Protein AF-0000000082825243 (afdb_homodimer)

Sequence (242 aa):
MERKHIKLDVPKANIHPLRITQGWKVNYNHFVEIDPRTLEPNDDSWFLFTDSLLQLYHEQSSITLDLGWVPDISPEGNYLVLIVKNNDWKDPIKEFSSDDYKKVILYIEYHLKQVTTTWWKMERKHIKLDVPKANIHPLRITQGWKVNYNHFVEIDPRTLEPNDDSWFLFTDSLLQLYHEQSSITLDLGWVPDISPEGNYLVLIVKNNDWKDPIKEFSSDDYKKVILYIEYHLKQVTTTWWK

pLDDT: mean 91.92, std 16.29, range [29.53, 98.94]

Secondary structure (DSSP, 8-state):
-------------PBPPB---TTEEEEEE--BS--GGG--TT-GGGGG--S-SEEEEETTTTEEEEEEEESTT-TT-EEEEEEEETT-TTS-SEEEEES-HHHHHHHHHHHHHHHHHHTT-/-------------PBPPB---TTEEEEEE--BS--GGG--TT-GGGGG--S-SEEEEETTTTEEEEEEEESTT-TT-EEEEEEEETT-TTS-SEEEEES-HHHHHHHHHHHHHHHHHHTT-

Organism: NCBI:txid227866

Nearest PDB structures (foldseek):
  7ui9-assembly1_q  TM=6.782E-01  e=1.181E+00  Saccharomyces cerevisiae S288C
  4v1o-assembly1_W  TM=6.805E-01  e=3.331E+00  Saccharomyces cerevisiae
  8j07-assembly1_7  TM=3.341E-01  e=2.455E+00  Homo sapiens
  7ui9-assembly1_q  TM=6.352E-01  e=1.238E+00  Saccharomyces cerevisiae S288C
  4v1o-assembly1_W  TM=5.948E-01  e=2.740E+00  Saccharomyces cerevisiae

Solvent-accessible surface area (backbone atoms only — not comparable to full-atom values): 13447 Å² total; per-residue (Å²): 130,84,79,69,78,70,77,74,76,59,76,93,63,57,55,49,60,41,49,71,39,44,51,33,27,27,67,37,59,51,45,49,67,64,66,67,80,76,55,56,80,84,44,58,58,36,74,62,38,30,60,72,16,34,34,36,36,28,68,92,77,36,36,36,42,36,33,21,20,49,55,62,44,39,78,85,30,26,38,38,39,40,31,22,50,75,79,32,76,91,63,50,78,41,77,48,71,45,65,48,67,68,58,51,50,53,52,51,36,49,51,44,47,46,59,58,65,51,65,77,112,131,82,79,69,77,73,77,73,74,58,77,94,62,57,55,49,61,41,48,72,38,42,51,32,27,28,68,37,58,50,45,48,68,65,68,67,80,74,55,58,80,82,44,58,57,36,74,61,37,32,60,73,16,33,33,36,35,27,69,93,77,36,34,37,42,36,32,21,20,49,55,60,45,40,79,84,31,28,37,38,38,39,31,21,52,74,79,32,76,91,62,51,78,43,76,50,72,45,63,47,67,67,60,50,51,52,53,50,36,50,50,44,46,47,60,58,64,53,68,74,118

Foldseek 3Di:
DPPPPPPQPADPFDADDADADPQKDWPDALRGPDQLVVDDQPHSNLQSQAQAHTWMARPVQQKIWGWGWPPGSGSPTWIKIFIDHPPPPVDTPDIDIDSGVVVVRVVVRVVSVVVVPPVVD/DPPPPPPQPADPFDADDADADPQKDWPDALRGPDQLVVDDQPHSNLQSQAQAHTWMARPVQQKIWGWGWPPGSGSVTWIKIFIDHPPPPVDTPDIDIDSGVVVVRVVVRVVSVVVVPPPPD

Radius of gyration: 20.36 Å; Cα contacts (8 Å, |Δi|>4): 473; chains: 2; bounding box: 40×51×79 Å

Structure (mmCIF, N/CA/C/O backbone):
data_AF-0000000082825243-model_v1
#
loop_
_entity.id
_entity.type
_entity.pdbx_description
1 polymer 'Uncharacterized protein'
#
loop_
_atom_site.group_PDB
_atom_site.id
_atom_site.type_symbol
_atom_site.label_atom_id
_atom_site.label_alt_id
_atom_site.label_comp_id
_atom_site.label_asym_id
_atom_site.label_entity_id
_atom_site.label_seq_id
_atom_site.pdbx_PDB_ins_code
_atom_site.Cartn_x
_atom_site.Cartn_y
_atom_site.Cartn_z
_atom_site.occupancy
_atom_site.B_iso_or_equiv
_atom_site.auth_seq_id
_atom_site.auth_comp_id
_atom_site.auth_asym_id
_atom_site.auth_atom_id
_atom_site.pdbx_PDB_model_num
ATOM 1 N N . MET A 1 1 ? 18.406 15.094 39.625 1 36.91 1 MET A N 1
ATOM 2 C CA . MET A 1 1 ? 17.016 14.797 39.281 1 36.91 1 MET A CA 1
ATOM 3 C C . MET A 1 1 ? 16.922 13.68 38.25 1 36.91 1 MET A C 1
ATOM 5 O O . MET A 1 1 ? 17.547 13.758 37.188 1 36.91 1 MET A O 1
ATOM 9 N N . GLU A 1 2 ? 16.703 12.445 38.781 1 36.75 2 GLU A N 1
ATOM 10 C CA . GLU A 1 2 ? 16.719 11.25 37.938 1 36.75 2 GLU A CA 1
ATOM 11 C C . GLU A 1 2 ? 15.672 11.328 36.812 1 36.75 2 GLU A C 1
ATOM 13 O O . GLU A 1 2 ? 14.508 11.625 37.094 1 36.75 2 GLU A O 1
ATOM 18 N N . ARG A 1 3 ? 16.047 11.734 35.594 1 29.95 3 ARG A N 1
ATOM 19 C CA . ARG A 1 3 ? 15.141 11.672 34.469 1 29.95 3 ARG A CA 1
ATOM 20 C C . ARG A 1 3 ? 14.43 10.32 34.375 1 29.95 3 ARG A C 1
ATOM 22 O O . ARG A 1 3 ? 15.078 9.289 34.219 1 29.95 3 ARG A O 1
ATOM 29 N N . LYS A 1 4 ? 13.398 10.172 35.125 1 43.84 4 LYS A N 1
ATOM 30 C CA . LYS A 1 4 ? 12.57 8.969 35.062 1 43.84 4 LYS A CA 1
ATOM 31 C C . LYS A 1 4 ? 12.195 8.617 33.625 1 43.84 4 LYS A C 1
ATOM 33 O O . LYS A 1 4 ? 11.648 9.453 32.906 1 43.84 4 LYS A O 1
ATOM 38 N N . HIS A 1 5 ? 12.922 7.754 33.031 1 45.22 5 HIS A N 1
ATOM 39 C CA . HIS A 1 5 ? 12.57 7.156 31.75 1 45.22 5 HIS A CA 1
ATOM 40 C C . HIS A 1 5 ? 11.086 6.801 31.703 1 45.22 5 HIS A C 1
ATOM 42 O O . HIS A 1 5 ? 10.648 5.859 32.375 1 45.22 5 HIS A O 1
ATOM 48 N N . ILE A 1 6 ? 10.258 7.816 31.734 1 50.84 6 ILE A N 1
ATOM 49 C CA . ILE A 1 6 ? 8.844 7.5 31.578 1 50.84 6 ILE A CA 1
ATOM 50 C C . ILE A 1 6 ? 8.648 6.57 30.375 1 50.84 6 ILE A C 1
ATOM 52 O O . ILE A 1 6 ? 9.039 6.898 29.266 1 50.84 6 ILE A O 1
ATOM 56 N N . LYS A 1 7 ? 8.516 5.32 30.734 1 53.41 7 LYS A N 1
ATOM 57 C CA . LYS A 1 7 ? 8.227 4.309 29.734 1 53.41 7 LYS A CA 1
ATOM 58 C C . LYS A 1 7 ? 6.984 4.676 28.922 1 53.41 7 LYS A C 1
ATOM 60 O O . LYS A 1 7 ? 5.895 4.816 29.484 1 53.41 7 LYS A O 1
ATOM 65 N N . LEU A 1 8 ? 7.113 5.336 27.781 1 61.72 8 LEU A N 1
ATOM 66 C CA . LEU A 1 8 ? 6.008 5.582 26.859 1 61.72 8 LEU A CA 1
ATOM 67 C C . LEU A 1 8 ? 5.305 4.281 26.5 1 61.72 8 LEU A C 1
ATOM 69 O O . LEU A 1 8 ? 5.957 3.271 26.219 1 61.72 8 LEU A O 1
ATOM 73 N N . ASP A 1 9 ? 4.059 4.152 26.891 1 68.88 9 ASP A N 1
ATOM 74 C CA . ASP A 1 9 ? 3.273 2.992 26.484 1 68.88 9 ASP A CA 1
ATOM 75 C C . ASP A 1 9 ? 2.705 3.176 25.078 1 68.88 9 ASP A C 1
ATOM 77 O O . ASP A 1 9 ? 1.527 3.502 24.922 1 68.88 9 ASP A O 1
ATOM 81 N N . VAL A 1 10 ? 3.576 3.141 24.109 1 68.75 10 VAL A N 1
ATOM 82 C CA . VAL A 1 10 ? 3.16 3.287 22.719 1 68.75 10 VAL A CA 1
ATOM 83 C C . VAL A 1 10 ? 2.801 1.921 22.141 1 68.75 10 VAL A C 1
ATOM 85 O O . VAL A 1 10 ? 3.604 0.986 22.188 1 68.75 10 VAL A O 1
ATOM 88 N N . PRO A 1 11 ? 1.649 1.762 21.672 1 67.56 11 PRO A N 1
ATOM 89 C CA . PRO A 1 11 ? 1.232 0.485 21.078 1 67.56 11 PRO A CA 1
ATOM 90 C C . PRO A 1 11 ? 1.995 0.141 19.812 1 67.56 11 PRO A C 1
ATOM 92 O O . PRO A 1 11 ? 2.385 1.038 19.062 1 67.56 11 PRO A O 1
ATOM 95 N N . LYS A 1 12 ? 2.352 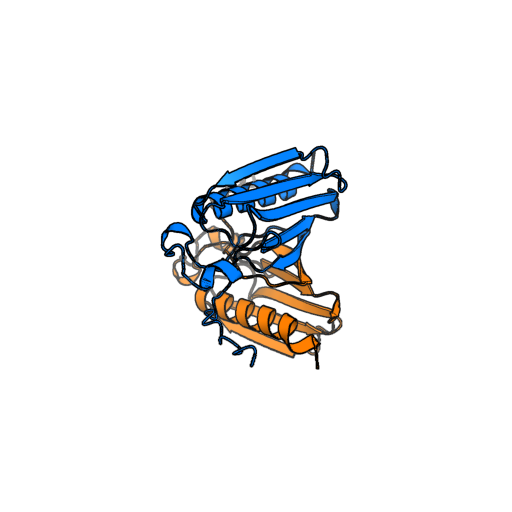-1.131 19.766 1 77.44 12 LYS A N 1
ATOM 96 C CA . LYS A 1 12 ? 2.797 -1.627 18.469 1 77.44 12 LYS A CA 1
ATOM 97 C C . LYS A 1 12 ? 1.619 -1.8 17.516 1 77.44 12 LYS A C 1
ATOM 99 O O . LYS A 1 12 ? 0.695 -2.566 17.797 1 77.44 12 LYS A O 1
ATOM 104 N N . ALA A 1 13 ? 1.41 -0.774 16.719 1 85.75 13 ALA A N 1
ATOM 105 C CA . ALA A 1 13 ? 0.301 -0.829 15.773 1 85.75 13 ALA A CA 1
ATOM 106 C C . ALA A 1 13 ? 0.809 -1.022 14.344 1 85.75 13 ALA A C 1
ATOM 108 O O . ALA A 1 13 ? 1.902 -0.568 14 1 85.75 13 ALA A O 1
ATOM 109 N N . ASN A 1 14 ? -0.048 -1.749 13.625 1 95.69 14 ASN A N 1
ATOM 110 C CA . ASN A 1 14 ? 0.223 -1.844 12.195 1 95.69 14 ASN A CA 1
ATOM 111 C C . ASN A 1 14 ? -0.014 -0.511 11.492 1 95.69 14 ASN A C 1
ATOM 113 O O . ASN A 1 14 ? -0.686 0.37 12.031 1 95.69 14 ASN A O 1
ATOM 117 N N . ILE A 1 15 ? 0.616 -0.368 10.391 1 98.56 15 ILE A N 1
ATOM 118 C CA . ILE A 1 15 ? 0.303 0.791 9.562 1 98.56 15 ILE A CA 1
ATOM 119 C C . ILE A 1 15 ? -1.003 0.55 8.812 1 98.56 15 ILE A C 1
ATOM 121 O O . ILE A 1 15 ? -1.438 -0.594 8.664 1 98.56 15 ILE A O 1
ATOM 125 N N . HIS A 1 16 ? -1.637 1.662 8.398 1 98.75 16 HIS A N 1
ATOM 126 C CA . HIS A 1 16 ? -2.834 1.552 7.574 1 98.75 16 HIS A CA 1
ATOM 127 C C . HIS A 1 16 ? -2.521 0.897 6.23 1 98.75 16 HIS A C 1
ATOM 129 O O . HIS A 1 16 ? -1.497 1.197 5.613 1 98.75 16 HIS A O 1
ATOM 135 N N . PRO A 1 17 ? -3.375 -0.031 5.77 1 98.75 17 PRO A N 1
ATOM 136 C CA . PRO A 1 17 ? -3.23 -0.517 4.395 1 98.75 17 PRO A CA 1
ATOM 137 C C . PRO A 1 17 ? -3.652 0.52 3.354 1 98.75 17 PRO A C 1
ATOM 139 O O . PRO A 1 17 ? -4.613 1.261 3.572 1 98.75 17 PRO A O 1
ATOM 142 N N . LEU A 1 18 ? -2.938 0.557 2.264 1 98.94 18 LEU A N 1
ATOM 143 C CA . LEU A 1 18 ? -3.227 1.504 1.192 1 98.94 18 LEU A CA 1
ATOM 144 C C . LEU A 1 18 ? -3.227 0.807 -0.165 1 98.94 18 LEU A C 1
ATOM 146 O O . LEU A 1 18 ? -2.479 -0.151 -0.375 1 98.94 18 LEU A O 1
ATOM 150 N N . ARG A 1 19 ? -4.043 1.284 -1.031 1 98.81 19 ARG A N 1
ATOM 151 C CA . ARG A 1 19 ? -3.998 0.901 -2.438 1 98.81 19 ARG A CA 1
ATOM 152 C C . ARG A 1 19 ? -2.99 1.749 -3.205 1 98.81 19 ARG A C 1
ATOM 154 O O . ARG A 1 19 ? -3.35 2.773 -3.791 1 98.81 19 ARG A O 1
ATOM 161 N N . ILE A 1 20 ? -1.767 1.259 -3.148 1 98.88 20 ILE A N 1
ATOM 162 C CA . ILE A 1 20 ? -0.708 2.002 -3.824 1 98.88 20 ILE A CA 1
ATOM 163 C C . ILE A 1 20 ? -0.53 1.47 -5.246 1 98.88 20 ILE A C 1
ATOM 165 O O . ILE A 1 20 ? -0.226 0.291 -5.438 1 98.88 20 ILE A O 1
ATOM 169 N N . THR A 1 21 ? -0.642 2.312 -6.215 1 98.56 21 THR A N 1
ATOM 170 C CA . THR A 1 21 ? -0.635 1.929 -7.625 1 98.56 21 THR A CA 1
ATOM 171 C C . THR A 1 21 ? 0.789 1.912 -8.172 1 98.56 21 THR A C 1
ATOM 173 O O . THR A 1 21 ? 1.737 2.256 -7.465 1 98.56 21 THR A O 1
ATOM 176 N N . GLN A 1 22 ? 0.824 1.508 -9.383 1 98.31 22 GLN A N 1
ATOM 177 C CA . GLN A 1 22 ? 2.084 1.305 -10.094 1 98.31 22 GLN A CA 1
ATOM 178 C C . GLN A 1 22 ? 2.922 2.58 -10.102 1 98.31 22 GLN A C 1
ATOM 180 O O . GLN A 1 22 ? 2.391 3.678 -10.281 1 98.31 22 GLN A O 1
ATOM 185 N N . GLY A 1 23 ? 4.234 2.4 -9.844 1 98.38 23 GLY A N 1
ATOM 186 C CA . GLY A 1 23 ? 5.18 3.484 -10.055 1 98.38 23 GLY A CA 1
ATOM 187 C C . GLY A 1 23 ? 5.523 4.23 -8.781 1 98.38 23 GLY A C 1
ATOM 188 O O . GLY A 1 23 ? 6.5 4.984 -8.734 1 98.38 23 GLY A O 1
ATOM 189 N N . TRP A 1 24 ? 4.824 4.047 -7.742 1 98.81 24 TRP A N 1
ATOM 190 C CA . TRP A 1 24 ? 5.051 4.754 -6.484 1 98.81 24 TRP A CA 1
ATOM 191 C C . TRP A 1 24 ? 6.082 4.027 -5.629 1 98.81 24 TRP A C 1
ATOM 193 O O . TRP A 1 24 ? 6.059 2.797 -5.535 1 98.81 24 TRP A O 1
ATOM 203 N N . LYS A 1 25 ? 6.91 4.758 -5.023 1 98.88 25 LYS A N 1
ATOM 204 C CA . LYS A 1 25 ? 7.844 4.281 -4.004 1 98.88 25 LYS A CA 1
ATOM 205 C C . LYS A 1 25 ? 7.457 4.797 -2.623 1 98.88 25 LYS A C 1
ATOM 207 O O . LYS A 1 25 ? 7.105 5.969 -2.467 1 98.88 25 LYS A O 1
ATOM 212 N N . VAL A 1 26 ? 7.543 3.881 -1.657 1 98.94 26 VAL A N 1
ATOM 213 C CA . VAL A 1 26 ? 7.332 4.266 -0.266 1 98.94 26 VAL A CA 1
ATOM 214 C C . VAL A 1 26 ? 8.648 4.727 0.349 1 98.94 26 VAL A C 1
ATOM 216 O O . VAL A 1 26 ? 9.508 3.906 0.691 1 98.94 26 VAL A O 1
ATOM 219 N N . ASN A 1 27 ? 8.789 6.012 0.533 1 98.75 27 ASN A N 1
ATOM 220 C CA . ASN A 1 27 ? 10.008 6.512 1.154 1 98.75 27 ASN A CA 1
ATOM 221 C C . ASN A 1 27 ? 10.023 6.238 2.656 1 98.75 27 ASN A C 1
ATOM 223 O O . ASN A 1 27 ? 11.031 5.762 3.191 1 98.75 27 ASN A O 1
ATOM 227 N N . TYR A 1 28 ? 9 6.531 3.291 1 98.5 28 TYR A N 1
ATOM 228 C CA . TYR A 1 28 ? 8.75 6.094 4.66 1 98.5 28 TYR A CA 1
ATOM 229 C C . TYR A 1 28 ? 7.258 5.969 4.934 1 98.5 28 TYR A C 1
ATOM 231 O O . TYR A 1 28 ? 6.438 6.539 4.207 1 98.5 28 TYR A O 1
ATOM 239 N N . ASN A 1 29 ? 6.934 5.172 5.922 1 98.69 29 ASN A N 1
ATOM 240 C CA . ASN A 1 29 ? 5.543 4.918 6.281 1 98.69 29 ASN A CA 1
ATOM 241 C C . ASN A 1 29 ? 5.387 4.676 7.781 1 98.69 29 ASN A C 1
ATOM 243 O O . ASN A 1 29 ? 5.742 3.605 8.281 1 98.69 29 ASN A O 1
ATOM 247 N N . HIS A 1 30 ? 4.934 5.68 8.461 1 98.12 30 HIS A N 1
ATOM 248 C CA . HIS A 1 30 ? 4.609 5.637 9.883 1 98.12 30 HIS A CA 1
ATOM 249 C C . HIS A 1 30 ? 3.137 5.949 10.117 1 98.12 30 HIS A C 1
ATOM 251 O O . HIS A 1 30 ? 2.768 6.434 11.195 1 98.12 30 HIS A O 1
ATOM 257 N N . PHE A 1 31 ? 2.334 5.715 9.117 1 98.75 31 PHE A N 1
ATOM 258 C CA . PHE A 1 31 ? 0.905 6 9.164 1 98.75 31 PHE A CA 1
ATOM 259 C C . PHE A 1 31 ? 0.149 4.863 9.836 1 98.75 31 PHE A C 1
ATOM 261 O O . PHE A 1 31 ? -0.381 3.977 9.164 1 98.75 31 PHE A O 1
ATOM 268 N N . VAL A 1 32 ? -0.001 4.945 11.109 1 98 32 VAL A N 1
ATOM 269 C CA . VAL A 1 32 ? -0.416 3.82 11.945 1 98 32 VAL A CA 1
ATOM 270 C C . VAL A 1 32 ? -1.94 3.748 11.992 1 98 32 VAL A C 1
ATOM 272 O O . VAL A 1 32 ? -2.621 4.77 11.867 1 98 32 VAL A O 1
ATOM 275 N N . GLU A 1 33 ? -2.398 2.51 12.211 1 97.69 33 GLU A N 1
ATOM 276 C CA . GLU A 1 33 ? -3.828 2.23 12.289 1 97.69 33 GLU A CA 1
ATOM 277 C C . GLU A 1 33 ? -4.387 2.604 13.656 1 97.69 33 GLU A C 1
ATOM 279 O O . GLU A 1 33 ? -4.902 1.747 14.383 1 97.69 33 GLU A O 1
ATOM 284 N N . ILE A 1 34 ? -4.352 3.822 14.016 1 97.62 34 ILE A N 1
ATOM 285 C CA . ILE A 1 34 ? -4.965 4.402 15.203 1 97.62 34 ILE A CA 1
ATOM 286 C C . ILE A 1 34 ? -5.898 5.539 14.797 1 97.62 34 ILE A C 1
ATOM 288 O O . ILE A 1 34 ? -5.527 6.406 14 1 97.62 34 ILE A O 1
ATOM 292 N N . ASP A 1 35 ? -7.082 5.477 15.219 1 98.06 35 ASP A N 1
ATOM 293 C CA . ASP A 1 35 ? -8.016 6.574 15 1 98.06 35 ASP A CA 1
ATOM 294 C C . ASP A 1 35 ? -7.762 7.719 15.977 1 98.06 35 ASP A C 1
ATOM 296 O O . ASP A 1 35 ? -8.047 7.598 17.172 1 98.06 35 ASP A O 1
ATOM 300 N N . PRO A 1 36 ? -7.238 8.812 15.5 1 98.06 36 PRO A N 1
ATOM 301 C CA . PRO A 1 36 ? -6.91 9.898 16.422 1 98.06 36 PRO A CA 1
ATOM 302 C C . PRO A 1 36 ? -8.141 10.477 17.125 1 98.06 36 PRO A C 1
ATOM 304 O O . PRO A 1 36 ? -8.031 11.039 18.203 1 98.06 36 PRO A O 1
ATOM 307 N N . ARG A 1 37 ? -9.273 10.273 16.625 1 98.19 37 ARG A N 1
ATOM 308 C CA . ARG A 1 37 ? -10.5 10.836 17.188 1 98.19 37 ARG A CA 1
ATOM 309 C C . ARG A 1 37 ? -10.914 10.102 18.453 1 98.19 37 ARG A C 1
ATOM 311 O O . ARG A 1 37 ? -11.766 10.578 19.203 1 98.19 37 ARG A O 1
ATOM 318 N N . THR A 1 38 ? -10.297 9.008 18.641 1 97.94 38 THR A N 1
ATOM 319 C CA . THR A 1 38 ? -10.664 8.211 19.797 1 97.94 38 THR A CA 1
ATOM 320 C C . THR A 1 38 ? -9.672 8.438 20.938 1 97.94 38 THR A C 1
ATOM 322 O O . THR A 1 38 ? -9.859 7.91 22.031 1 97.94 38 THR A O 1
ATOM 325 N N . LEU A 1 39 ? -8.648 9.203 20.703 1 97.31 39 LEU A N 1
ATOM 326 C CA . LEU A 1 39 ? -7.586 9.367 21.688 1 97.31 39 LEU A CA 1
ATOM 327 C C . LEU A 1 39 ? -7.926 10.484 22.672 1 97.31 39 LEU A C 1
ATOM 329 O O . LEU A 1 39 ? -8.438 11.531 22.266 1 97.31 39 LEU A O 1
ATOM 333 N N . GLU A 1 40 ? -7.625 10.203 23.906 1 97.31 40 GLU A N 1
ATOM 334 C CA . GLU A 1 40 ? -7.68 11.281 24.891 1 97.31 40 GLU A CA 1
ATOM 335 C C . GLU A 1 40 ? -6.512 12.242 24.703 1 97.31 40 GLU A C 1
ATOM 337 O O . GLU A 1 40 ? -5.434 11.852 24.25 1 97.31 40 GLU A O 1
ATOM 342 N N . PRO A 1 41 ? -6.668 13.477 25.141 1 97.12 41 PRO A N 1
ATOM 343 C CA . PRO A 1 41 ? -5.621 14.477 24.953 1 97.12 41 PRO A CA 1
ATOM 344 C C . PRO A 1 41 ? -4.301 14.094 25.609 1 97.12 41 PRO A C 1
ATOM 346 O O . PRO A 1 41 ? -3.23 14.469 25.109 1 97.12 41 PRO A O 1
ATOM 349 N N . ASN A 1 42 ? -4.34 13.312 26.656 1 95.56 42 ASN A N 1
ATOM 350 C CA . ASN A 1 42 ? -3.117 12.969 27.375 1 95.56 42 ASN A CA 1
ATOM 351 C C . ASN A 1 42 ? -2.619 11.57 27 1 95.56 42 ASN A C 1
ATOM 353 O O . ASN A 1 42 ? -1.709 11.039 27.641 1 95.56 42 ASN A O 1
ATOM 357 N N . ASP A 1 43 ? -3.215 10.992 26.031 1 96 43 ASP A N 1
ATOM 358 C CA . ASP A 1 43 ? -2.816 9.656 25.578 1 96 43 ASP A CA 1
ATOM 359 C C . ASP A 1 43 ? -1.405 9.68 25 1 96 43 ASP A C 1
ATOM 361 O O . ASP A 1 43 ? -1.079 10.539 24.172 1 96 43 ASP A O 1
ATOM 365 N N . ASP A 1 44 ? -0.526 8.719 25.328 1 95.19 44 ASP A N 1
ATOM 366 C CA . ASP A 1 44 ? 0.85 8.633 24.859 1 95.19 44 ASP A CA 1
ATOM 367 C C . ASP A 1 44 ? 0.892 8.32 23.359 1 95.19 44 ASP A C 1
ATOM 369 O O . ASP A 1 44 ? 1.907 8.555 22.703 1 95.19 44 ASP A O 1
ATOM 373 N N . SER A 1 45 ? -0.175 7.863 22.812 1 96.12 45 SER A N 1
ATOM 374 C CA . SER A 1 45 ? -0.211 7.504 21.391 1 96.12 45 SER A CA 1
ATOM 375 C C . SER A 1 45 ? -0.006 8.727 20.5 1 96.12 45 SER A C 1
ATOM 377 O O . SER A 1 45 ? 0.338 8.602 19.328 1 96.12 45 SER A O 1
ATOM 379 N N . TRP A 1 46 ? -0.235 9.898 21.016 1 97 46 TRP A N 1
ATOM 380 C CA . TRP A 1 46 ? -0.031 11.117 20.25 1 97 46 TRP A CA 1
ATOM 381 C C . TRP A 1 46 ? 1.415 11.227 19.766 1 97 46 TRP A C 1
ATOM 383 O O . TRP A 1 46 ? 1.698 11.867 18.766 1 97 46 TRP A O 1
ATOM 393 N N . PHE A 1 47 ? 2.357 10.555 20.422 1 96.62 47 PHE A N 1
ATOM 394 C CA . PHE A 1 47 ? 3.764 10.578 20.031 1 96.62 47 PHE A CA 1
ATOM 395 C C . PHE A 1 47 ? 3.959 9.93 18.672 1 96.62 47 PHE A C 1
ATOM 397 O O . PHE A 1 47 ? 5.004 10.102 18.031 1 96.62 47 PHE A O 1
ATOM 404 N N . LEU A 1 48 ? 2.986 9.188 18.203 1 97.38 48 LEU A N 1
ATOM 405 C CA . LEU A 1 48 ? 3.059 8.531 16.906 1 97.38 48 LEU A CA 1
ATOM 406 C C . LEU A 1 48 ? 2.535 9.453 15.805 1 97.38 48 LEU A C 1
ATOM 408 O O . LEU A 1 48 ? 2.693 9.156 14.617 1 97.38 48 LEU A O 1
ATOM 412 N N . PHE A 1 49 ? 1.888 10.508 16.125 1 98 49 PHE A N 1
ATOM 413 C CA . PHE A 1 49 ? 1.298 11.438 15.172 1 98 49 PHE A CA 1
ATOM 414 C C . PHE A 1 49 ? 2.223 12.625 14.93 1 98 49 PHE A C 1
ATOM 416 O O . PHE A 1 49 ? 1.963 13.727 15.414 1 98 49 PHE A O 1
ATOM 423 N N . THR A 1 50 ? 3.223 12.375 14.117 1 98.31 50 THR A N 1
ATOM 424 C CA . THR A 1 50 ? 4.25 13.375 13.836 1 98.31 50 THR A CA 1
ATOM 425 C C . THR A 1 50 ? 4.02 14.023 12.477 1 98.31 50 THR A C 1
ATOM 427 O O . THR A 1 50 ? 3.096 13.641 11.75 1 98.31 50 THR A O 1
ATOM 430 N N . ASP A 1 51 ? 4.809 14.961 12.141 1 97.94 51 ASP A N 1
ATOM 431 C CA . ASP A 1 51 ? 4.707 15.648 10.859 1 97.94 51 ASP A CA 1
ATOM 432 C C . ASP A 1 51 ? 5.301 14.805 9.734 1 97.94 51 ASP A C 1
ATOM 434 O O . ASP A 1 51 ? 5.297 15.211 8.578 1 97.94 51 ASP A O 1
ATOM 438 N N . SER A 1 52 ? 5.777 13.602 10.047 1 98.19 52 SER A N 1
ATOM 439 C CA . SER A 1 52 ? 6.406 12.703 9.078 1 98.19 52 SER A CA 1
ATOM 440 C C . SER A 1 52 ? 5.766 11.32 9.117 1 98.19 52 SER A C 1
ATOM 442 O O . SER A 1 52 ? 6.438 10.328 9.414 1 98.19 52 SER A O 1
ATOM 444 N N . LEU A 1 53 ? 4.578 11.281 8.688 1 98.81 53 LEU A N 1
ATOM 445 C CA . LEU A 1 53 ? 3.826 10.039 8.82 1 98.81 53 LEU A CA 1
ATOM 446 C C . LEU A 1 53 ? 4.016 9.156 7.59 1 98.81 53 LEU A C 1
ATOM 448 O O . LEU A 1 53 ? 4.148 7.938 7.711 1 98.81 53 LEU A O 1
ATOM 452 N N . LEU A 1 54 ? 3.957 9.711 6.363 1 98.94 54 LEU A N 1
ATOM 453 C CA . LEU A 1 54 ? 4.039 8.969 5.109 1 98.94 54 LEU A CA 1
ATOM 454 C C . LEU A 1 54 ? 4.613 9.844 4 1 98.94 54 LEU A C 1
ATOM 456 O O . LEU A 1 54 ? 4.25 11.016 3.881 1 98.94 54 LEU A O 1
ATOM 460 N N . GLN A 1 55 ? 5.469 9.289 3.221 1 98.94 55 GLN A N 1
ATOM 461 C CA . GLN A 1 55 ? 5.871 9.938 1.979 1 98.94 55 GLN A CA 1
ATOM 462 C C . GLN A 1 55 ? 5.973 8.93 0.835 1 98.94 55 GLN A C 1
ATOM 464 O O . GLN A 1 55 ? 6.629 7.898 0.969 1 98.94 55 GLN A O 1
ATOM 469 N N . LEU A 1 56 ? 5.301 9.195 -0.219 1 98.94 56 LEU A N 1
ATOM 470 C CA . LEU A 1 56 ? 5.316 8.438 -1.463 1 98.94 56 LEU A CA 1
ATOM 471 C C . LEU A 1 56 ? 5.867 9.281 -2.609 1 98.94 56 LEU A C 1
ATOM 473 O O . LEU A 1 56 ? 5.617 10.484 -2.674 1 98.94 56 LEU A O 1
ATOM 477 N N . TYR A 1 57 ? 6.609 8.602 -3.479 1 98.81 57 TYR A N 1
ATOM 478 C CA . TYR A 1 57 ? 7.227 9.305 -4.594 1 98.81 57 TYR A CA 1
ATOM 479 C C . TYR A 1 57 ? 6.98 8.57 -5.906 1 98.81 57 TYR A C 1
ATOM 481 O O . TYR A 1 57 ? 7.191 7.359 -5.996 1 98.81 57 TYR A O 1
ATOM 489 N N . HIS A 1 58 ? 6.508 9.273 -6.832 1 98.5 58 HIS A N 1
ATOM 490 C CA . HIS A 1 58 ? 6.344 8.789 -8.195 1 98.5 58 HIS A CA 1
ATOM 491 C C . HIS A 1 58 ? 7.426 9.352 -9.117 1 98.5 58 HIS A C 1
ATOM 493 O O . HIS A 1 58 ? 7.301 10.469 -9.625 1 98.5 58 HIS A O 1
ATOM 499 N N . GLU A 1 59 ? 8.328 8.602 -9.508 1 96.62 59 GLU A N 1
ATOM 500 C CA . GLU A 1 59 ? 9.539 9.07 -10.18 1 96.62 59 GLU A CA 1
ATOM 501 C C . GLU A 1 59 ? 9.219 9.617 -11.57 1 96.62 59 GLU A C 1
ATOM 503 O O . GLU A 1 59 ? 9.656 10.719 -11.922 1 96.62 59 GLU A O 1
ATOM 508 N N . GLN A 1 60 ? 8.414 8.906 -12.297 1 96.56 60 GLN A N 1
ATOM 509 C CA . GLN A 1 60 ? 8.164 9.258 -13.688 1 96.56 60 GLN A CA 1
ATOM 510 C C . GLN A 1 60 ? 7.527 10.641 -13.805 1 96.56 60 GLN A C 1
ATOM 512 O O . GLN A 1 60 ? 7.844 11.406 -14.719 1 96.56 60 GLN A O 1
ATOM 517 N N . SER A 1 61 ? 6.68 10.984 -12.898 1 96.75 61 SER A N 1
ATOM 518 C CA . SER A 1 61 ? 5.984 12.266 -12.969 1 96.75 61 SER A CA 1
ATOM 519 C C . SER A 1 61 ? 6.648 13.305 -12.07 1 96.75 61 SER A C 1
ATOM 521 O O . SER A 1 61 ? 6.277 14.477 -12.094 1 96.75 61 SER A O 1
ATOM 523 N N . SER A 1 62 ? 7.613 12.891 -11.266 1 97.94 62 SER A N 1
ATOM 524 C CA . SER A 1 62 ? 8.25 13.75 -10.273 1 97.94 62 SER A CA 1
ATOM 525 C C . SER A 1 62 ? 7.234 14.328 -9.297 1 97.94 62 SER A C 1
ATOM 527 O O . SER A 1 62 ? 7.234 15.531 -9.031 1 97.94 62 SER A O 1
ATOM 529 N N . ILE A 1 63 ? 6.375 13.453 -8.836 1 98.44 63 ILE A N 1
ATOM 530 C CA . ILE A 1 63 ? 5.348 13.867 -7.887 1 98.44 63 ILE A CA 1
ATOM 531 C 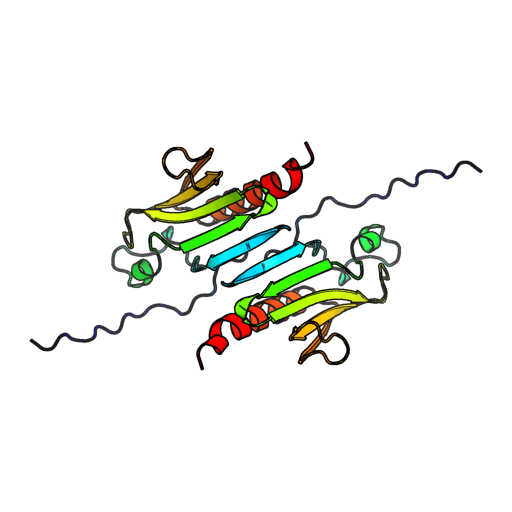C . ILE A 1 63 ? 5.602 13.203 -6.535 1 98.44 63 ILE A C 1
ATOM 533 O O . ILE A 1 63 ? 5.906 12.008 -6.469 1 98.44 63 ILE A O 1
ATOM 537 N N . THR A 1 64 ? 5.551 14 -5.438 1 98.75 64 THR A N 1
ATOM 538 C CA . THR A 1 64 ? 5.645 13.523 -4.062 1 98.75 64 THR A CA 1
ATOM 539 C C . THR A 1 64 ? 4.324 13.719 -3.328 1 98.75 64 THR A C 1
ATOM 541 O O . THR A 1 64 ? 3.717 14.789 -3.404 1 98.75 64 THR A O 1
ATOM 544 N N . LEU A 1 65 ? 3.766 12.664 -2.795 1 98.88 65 LEU A N 1
ATOM 545 C CA . LEU A 1 65 ? 2.682 12.773 -1.824 1 98.88 65 LEU A CA 1
ATOM 546 C C . LEU A 1 65 ? 3.215 12.656 -0.4 1 98.88 65 LEU A C 1
ATOM 548 O O . LEU A 1 65 ? 3.875 11.672 -0.058 1 98.88 65 LEU A O 1
ATOM 552 N N . ASP A 1 66 ? 2.904 13.625 0.423 1 98.88 66 ASP A N 1
ATOM 553 C CA . ASP A 1 66 ? 3.387 13.711 1.798 1 98.88 66 ASP A CA 1
ATOM 554 C C . ASP A 1 66 ? 2.225 13.797 2.783 1 98.88 66 ASP A C 1
ATOM 556 O O . ASP A 1 66 ? 1.255 14.523 2.543 1 98.88 66 ASP A O 1
ATOM 560 N N . LEU A 1 67 ? 2.305 13.016 3.816 1 98.94 67 LEU A N 1
ATOM 561 C CA . LEU A 1 67 ? 1.313 13.031 4.887 1 98.94 67 LEU A CA 1
ATOM 562 C C . LEU A 1 67 ? 1.972 13.32 6.23 1 98.94 67 LEU A C 1
ATOM 564 O O . LEU A 1 67 ? 2.955 12.672 6.598 1 98.94 67 LEU A O 1
ATOM 568 N N . GLY A 1 68 ? 1.45 14.258 6.961 1 98.88 68 GLY A N 1
ATOM 569 C CA . GLY A 1 68 ? 1.845 14.547 8.328 1 98.88 68 GLY A CA 1
ATOM 570 C C . GLY A 1 68 ? 0.674 14.906 9.227 1 98.88 68 GLY A C 1
ATOM 571 O O . GLY A 1 68 ? -0.47 14.953 8.773 1 98.88 68 GLY A O 1
ATOM 572 N N . TRP A 1 69 ? 1.005 15.016 10.461 1 98.88 69 TRP A N 1
ATOM 573 C CA . TRP A 1 69 ? 0.101 15.539 11.484 1 98.88 69 TRP A CA 1
ATOM 574 C C . TRP A 1 69 ? 0.549 16.922 11.953 1 98.88 69 TRP A C 1
ATOM 576 O O . TRP A 1 69 ? 1.707 17.109 12.336 1 98.88 69 TRP A O 1
ATOM 586 N N . VAL A 1 70 ? -0.396 17.875 11.961 1 98.75 70 VAL A N 1
ATOM 587 C CA . VAL A 1 70 ? -0.061 19.266 12.242 1 98.75 70 VAL A CA 1
ATOM 588 C C . VAL A 1 70 ? -1.139 19.891 13.133 1 98.75 70 VAL A C 1
ATOM 590 O O . VAL A 1 70 ? -2.307 19.969 12.742 1 98.75 70 VAL A O 1
ATOM 593 N N . PRO A 1 71 ? -0.676 20.469 14.328 1 98.38 71 PRO A N 1
ATOM 594 C CA . 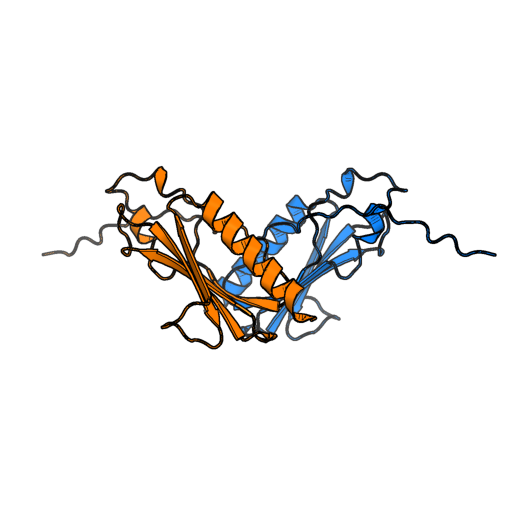PRO A 1 71 ? 0.7 20.547 14.828 1 98.38 71 PRO A CA 1
ATOM 595 C C . PRO A 1 71 ? 1.234 19.188 15.281 1 98.38 71 PRO A C 1
ATOM 597 O O . PRO A 1 71 ? 0.457 18.312 15.672 1 98.38 71 PRO A O 1
ATOM 600 N N . ASP A 1 72 ? 2.471 18.969 15.25 1 97.75 72 ASP A N 1
ATOM 601 C CA . ASP A 1 72 ? 3.197 17.75 15.586 1 97.75 72 ASP A CA 1
ATOM 602 C C . ASP A 1 72 ? 2.828 17.25 16.984 1 97.75 72 ASP A C 1
ATOM 604 O O . ASP A 1 72 ? 2.842 18.016 17.938 1 97.75 72 ASP A O 1
ATOM 608 N N . ILE A 1 73 ? 2.367 15.977 17.109 1 96.81 73 ILE A N 1
ATOM 609 C CA . ILE A 1 73 ? 2.137 15.219 18.328 1 96.81 73 ILE A CA 1
ATOM 610 C C . ILE A 1 73 ? 1.041 15.898 19.156 1 96.81 73 ILE A C 1
ATOM 612 O O . ILE A 1 73 ? 1 15.75 20.375 1 96.81 73 ILE A O 1
ATOM 616 N N . SER A 1 74 ? 0.229 16.75 18.531 1 97.94 74 SER A N 1
ATOM 617 C CA . SER A 1 74 ? -0.77 17.516 19.266 1 97.94 74 SER A CA 1
ATOM 618 C C . SER A 1 74 ? -2.164 16.922 19.078 1 97.94 74 SER A C 1
ATOM 620 O O . SER A 1 74 ? -2.592 16.656 17.969 1 97.94 74 SER A O 1
ATOM 622 N N . PRO A 1 75 ? -2.871 16.828 20.156 1 97.94 75 PRO A N 1
ATOM 623 C CA . PRO A 1 75 ? -4.27 16.406 20.047 1 97.94 75 PRO A CA 1
ATOM 624 C C . PRO A 1 75 ? -5.121 17.406 19.266 1 97.94 75 PRO A C 1
ATOM 626 O O . PRO A 1 75 ? -6.234 17.062 18.844 1 97.94 75 PRO A O 1
ATOM 629 N N . GLU A 1 76 ? -4.66 18.562 19.078 1 97.94 76 GLU A N 1
ATOM 630 C CA . GLU A 1 76 ? -5.402 19.594 18.344 1 97.94 76 GLU A CA 1
ATOM 631 C C . GLU A 1 76 ? -5.055 19.578 16.859 1 97.94 76 GLU A C 1
ATOM 633 O O . GLU A 1 76 ? -5.566 20.391 16.078 1 97.94 76 GLU A O 1
ATOM 638 N N . GLY A 1 77 ? -4.23 18.625 16.5 1 98.56 77 GLY A N 1
ATOM 639 C CA . GLY A 1 77 ? -3.75 18.594 15.125 1 98.56 77 GLY A CA 1
ATOM 640 C C . GLY A 1 77 ? -4.703 17.906 14.172 1 98.56 77 GLY A C 1
ATOM 641 O O . GLY A 1 77 ? -5.785 17.469 14.578 1 98.56 77 GLY A O 1
ATOM 642 N N . ASN A 1 78 ? -4.277 17.891 12.898 1 98.81 78 ASN A N 1
ATOM 643 C CA . ASN A 1 78 ? -4.914 17.203 11.789 1 98.81 78 ASN A CA 1
ATOM 644 C C . ASN A 1 78 ? -3.885 16.562 10.852 1 98.81 78 ASN A C 1
ATOM 646 O O . ASN A 1 78 ? -2.732 17 10.812 1 98.81 78 ASN A O 1
ATOM 650 N N . TYR A 1 79 ? -4.418 15.578 10.141 1 98.88 79 TYR A N 1
ATOM 651 C CA . TYR A 1 79 ? -3.646 15.125 8.992 1 98.88 79 TYR A CA 1
ATOM 652 C C . TYR A 1 79 ? -3.521 16.219 7.945 1 98.88 79 TYR A C 1
ATOM 654 O O . TYR A 1 79 ? -4.48 16.953 7.688 1 98.88 79 TYR A O 1
ATOM 662 N N . LEU A 1 80 ? -2.389 16.344 7.445 1 98.94 80 LEU A N 1
ATOM 663 C CA . LEU A 1 80 ? -2.141 17.219 6.305 1 98.94 80 LEU A CA 1
ATOM 664 C C . LEU A 1 80 ? -1.497 16.453 5.156 1 98.94 80 LEU A C 1
ATOM 666 O O . LEU A 1 80 ? -0.413 15.891 5.312 1 98.94 80 LEU A O 1
ATOM 670 N N . VAL A 1 81 ? -2.236 16.391 4.027 1 98.88 81 VAL A N 1
ATOM 671 C CA . VAL A 1 81 ? -1.702 15.797 2.805 1 98.88 81 VAL A CA 1
ATOM 672 C C . VAL A 1 81 ? -1.248 16.891 1.851 1 98.88 81 VAL A C 1
ATOM 674 O O . VAL A 1 81 ? -2.01 17.828 1.553 1 98.88 81 VAL A O 1
ATOM 677 N N . LEU A 1 82 ? -0.005 16.781 1.454 1 98.81 82 LEU A N 1
ATOM 678 C CA . LEU A 1 82 ? 0.518 17.656 0.408 1 98.81 82 LEU A CA 1
ATOM 679 C C . LEU A 1 82 ? 0.951 16.844 -0.809 1 98.81 82 LEU A C 1
ATOM 681 O O . LEU A 1 82 ? 1.573 15.789 -0.667 1 98.81 82 LEU A O 1
ATOM 685 N N . ILE A 1 83 ? 0.547 17.25 -1.978 1 98.75 83 ILE A N 1
ATOM 686 C CA . ILE A 1 83 ? 1.031 16.703 -3.24 1 98.75 83 ILE A CA 1
ATOM 687 C C . ILE A 1 83 ? 1.829 17.766 -3.99 1 98.75 83 ILE A C 1
ATOM 689 O O . ILE A 1 83 ? 1.312 18.844 -4.285 1 98.75 83 ILE A O 1
ATOM 693 N N . VAL A 1 84 ? 3.064 17.406 -4.219 1 98.25 84 VAL A N 1
ATOM 694 C CA . VAL A 1 84 ? 4.016 18.375 -4.734 1 98.25 84 VAL A CA 1
ATOM 695 C C . VAL A 1 84 ? 4.676 17.844 -6.004 1 98.25 84 VAL A C 1
ATOM 697 O O . VAL A 1 84 ? 4.996 16.656 -6.09 1 98.25 84 VAL A O 1
ATOM 700 N N . LYS A 1 85 ? 4.871 18.719 -6.996 1 97.94 85 LYS A N 1
ATOM 701 C CA . LYS A 1 85 ? 5.582 18.375 -8.227 1 97.94 85 LYS A CA 1
ATOM 702 C C . LYS A 1 85 ? 6.973 19 -8.25 1 97.94 85 LYS A C 1
ATOM 704 O O . LYS A 1 85 ? 7.137 20.172 -7.891 1 97.94 85 LYS A O 1
ATOM 709 N N . ASN A 1 86 ? 7.902 18.25 -8.664 1 97.75 86 ASN A N 1
ATOM 710 C CA . ASN A 1 86 ? 9.273 18.719 -8.836 1 97.75 86 ASN A CA 1
ATOM 711 C C . ASN A 1 86 ? 9.828 19.312 -7.543 1 97.75 86 ASN A C 1
ATOM 713 O O . ASN A 1 86 ? 10.539 20.312 -7.562 1 97.75 86 ASN A O 1
ATOM 717 N N . ASN A 1 87 ? 9.359 18.797 -6.449 1 97 87 ASN A N 1
ATOM 718 C CA . ASN A 1 87 ? 9.828 19.172 -5.125 1 97 87 ASN A CA 1
ATOM 719 C C . ASN A 1 87 ? 9.594 20.656 -4.852 1 97 87 ASN A C 1
ATOM 721 O O . ASN A 1 87 ? 10.375 21.297 -4.148 1 97 87 ASN A O 1
ATOM 725 N N . ASP A 1 88 ? 8.594 21.219 -5.418 1 97.44 88 ASP A N 1
ATOM 726 C CA . ASP A 1 88 ? 8.242 22.609 -5.137 1 97.44 88 ASP A CA 1
ATOM 727 C C . ASP A 1 88 ? 7.277 22.703 -3.959 1 97.44 88 ASP A C 1
ATOM 729 O O . ASP A 1 88 ? 6.07 22.875 -4.148 1 97.44 88 ASP A O 1
ATOM 733 N N . TRP A 1 89 ? 7.777 22.703 -2.818 1 96.19 89 TRP A N 1
ATOM 734 C CA . TRP A 1 89 ? 6.992 22.688 -1.588 1 96.19 89 TRP A CA 1
ATOM 735 C C . TRP A 1 89 ? 6.301 24.031 -1.363 1 96.19 89 TRP A C 1
ATOM 737 O O . TRP A 1 89 ? 5.348 24.125 -0.588 1 96.19 89 TRP A O 1
ATOM 747 N N . LYS A 1 90 ? 6.77 25.109 -1.969 1 96.88 90 LYS A N 1
ATOM 748 C CA . LYS A 1 90 ? 6.191 26.438 -1.812 1 96.88 90 LYS A CA 1
ATOM 749 C C . LYS A 1 90 ? 4.855 26.547 -2.545 1 96.88 90 LYS A C 1
ATOM 751 O O . LYS A 1 90 ? 4.023 27.391 -2.207 1 96.88 90 LYS A O 1
ATOM 756 N N . ASP A 1 91 ? 4.758 25.719 -3.551 1 96.94 91 ASP A N 1
ATOM 757 C CA . ASP A 1 91 ? 3.537 25.75 -4.355 1 96.94 91 ASP A CA 1
ATOM 758 C C . ASP A 1 91 ? 3.004 24.328 -4.586 1 96.94 91 ASP A C 1
ATOM 760 O O . ASP A 1 91 ? 3.014 23.828 -5.715 1 96.94 91 ASP A O 1
ATOM 764 N N . PRO A 1 92 ? 2.443 23.719 -3.576 1 97.38 92 PRO A N 1
ATOM 765 C CA . PRO A 1 92 ? 1.869 22.375 -3.744 1 97.38 92 PRO A CA 1
ATOM 766 C C . PRO A 1 92 ? 0.711 22.359 -4.738 1 97.38 92 PRO A C 1
ATOM 768 O O . PRO A 1 92 ? -0.062 23.312 -4.812 1 97.38 92 PRO A O 1
ATOM 771 N N . ILE A 1 93 ? 0.605 21.219 -5.453 1 97 93 ILE A N 1
ATOM 772 C CA . ILE A 1 93 ? -0.462 21.031 -6.43 1 97 93 ILE A CA 1
ATOM 773 C C . ILE A 1 93 ? -1.789 20.812 -5.707 1 97 93 ILE A C 1
ATOM 775 O O . ILE A 1 93 ? -2.84 21.25 -6.176 1 97 93 ILE A O 1
ATOM 779 N N . LYS A 1 94 ? -1.738 20.062 -4.707 1 97.81 94 LYS A N 1
ATOM 780 C CA . LYS A 1 94 ? -2.916 19.75 -3.906 1 97.81 94 LYS A CA 1
ATOM 781 C C . LYS A 1 94 ? -2.602 19.812 -2.414 1 97.81 94 LYS A C 1
ATOM 783 O O . LYS A 1 94 ? -1.466 19.578 -2.002 1 97.81 94 LYS A O 1
ATOM 788 N N . GLU A 1 95 ? -3.607 20.188 -1.649 1 98.31 95 GLU A N 1
ATOM 789 C CA . GLU A 1 95 ? -3.572 20.203 -0.19 1 98.31 95 GLU A CA 1
ATOM 790 C C . GLU A 1 95 ? -4.898 19.734 0.397 1 98.31 95 GLU A C 1
ATOM 792 O O . GLU A 1 95 ? -5.969 20.094 -0.104 1 98.31 95 GLU A O 1
ATOM 797 N N . PHE A 1 96 ? -4.859 18.906 1.394 1 98.75 96 PHE A N 1
ATOM 798 C CA . PHE A 1 96 ? -6.055 18.375 2.033 1 98.75 96 PHE A CA 1
ATOM 799 C C . PHE A 1 96 ? -5.809 18.109 3.516 1 98.75 96 PHE A C 1
ATOM 801 O O . PHE A 1 96 ? -4.746 17.609 3.896 1 98.75 96 PHE A O 1
ATOM 808 N N . SER A 1 97 ? -6.656 18.484 4.344 1 98.75 97 SER A N 1
ATOM 809 C CA . SER A 1 97 ? -6.539 18.281 5.785 1 98.75 97 SER A CA 1
ATOM 810 C C . SER A 1 97 ? -7.805 17.656 6.355 1 98.75 97 SER A C 1
ATOM 812 O O . SER A 1 97 ? -8.914 17.984 5.938 1 98.75 97 SER A O 1
ATOM 814 N N . SER A 1 98 ? -7.652 16.734 7.293 1 98.81 98 SER A N 1
ATOM 815 C CA . SER A 1 98 ? -8.766 16.094 7.988 1 98.81 98 SER A CA 1
ATOM 816 C C . SER A 1 98 ? -8.297 15.383 9.25 1 98.81 98 SER A C 1
ATOM 818 O O . SER A 1 98 ? -7.137 14.969 9.344 1 98.81 98 SER A O 1
ATOM 820 N N . ASP A 1 99 ? -9.086 15.242 10.18 1 98.25 99 ASP A N 1
ATOM 821 C CA . ASP A 1 99 ? -8.758 14.43 11.344 1 98.25 99 ASP A CA 1
ATOM 822 C C . ASP A 1 99 ? -9.352 13.023 11.227 1 98.25 99 ASP A C 1
ATOM 824 O O . ASP A 1 99 ? -9.281 12.234 12.172 1 98.25 99 ASP A O 1
ATOM 828 N N . ASP A 1 100 ? -9.984 12.695 10.148 1 98.62 100 ASP A N 1
ATOM 829 C CA . ASP A 1 100 ? -10.562 11.391 9.852 1 98.62 100 ASP A CA 1
ATOM 830 C C . ASP A 1 100 ? -9.641 10.57 8.945 1 98.62 100 ASP A C 1
ATOM 832 O O . ASP A 1 100 ? -9.539 10.844 7.746 1 98.62 100 ASP A O 1
ATOM 836 N N . TYR A 1 101 ? -9.023 9.539 9.484 1 98.69 101 TYR A N 1
ATOM 837 C CA . TYR A 1 101 ? -8.055 8.758 8.727 1 98.69 101 TYR A CA 1
ATOM 838 C C . TYR A 1 101 ? -8.711 8.102 7.523 1 98.69 101 TYR A C 1
ATOM 840 O O . TYR A 1 101 ? -8.062 7.879 6.496 1 98.69 101 TYR A O 1
ATOM 848 N N . LYS A 1 102 ? -9.992 7.805 7.633 1 98.81 102 LYS A N 1
ATOM 849 C CA . LYS A 1 102 ? -10.68 7.168 6.512 1 98.81 102 LYS A CA 1
ATOM 850 C C . LYS A 1 102 ? -10.734 8.094 5.305 1 98.81 102 LYS A C 1
ATOM 852 O O . LYS A 1 102 ? -10.516 7.66 4.172 1 98.81 102 LYS A O 1
ATOM 857 N N . LYS A 1 103 ? -11.047 9.328 5.566 1 98.81 103 LYS A N 1
ATOM 858 C CA . LYS A 1 103 ? -11.062 10.32 4.496 1 98.81 103 LYS A CA 1
ATOM 859 C C . LYS A 1 103 ? -9.672 10.531 3.914 1 98.81 103 LYS A C 1
ATOM 861 O O . LYS A 1 103 ? -9.516 10.734 2.707 1 98.81 103 LYS A O 1
ATOM 866 N N . VAL A 1 104 ? -8.719 10.539 4.773 1 98.88 104 VAL A N 1
ATOM 867 C CA . VAL A 1 104 ? -7.332 10.727 4.359 1 98.88 104 VAL A CA 1
ATOM 868 C C . VAL A 1 104 ? -6.91 9.578 3.445 1 98.88 104 VAL A C 1
ATOM 870 O O . VAL A 1 104 ? -6.316 9.805 2.389 1 98.88 104 VAL A O 1
ATOM 873 N N . ILE A 1 105 ? -7.25 8.336 3.805 1 98.94 105 ILE A N 1
ATOM 874 C CA . ILE A 1 105 ? -6.926 7.168 2.998 1 98.94 105 ILE A CA 1
ATOM 875 C C . ILE A 1 105 ? -7.594 7.281 1.629 1 98.94 105 ILE A C 1
ATOM 877 O O . ILE A 1 105 ? -6.949 7.07 0.598 1 98.94 105 ILE A O 1
ATOM 881 N N . LEU A 1 106 ? -8.852 7.609 1.652 1 98.75 106 LEU A N 1
ATOM 882 C CA . LEU A 1 106 ? -9.578 7.766 0.398 1 98.75 106 LEU A CA 1
ATOM 883 C C . LEU A 1 106 ? -8.922 8.812 -0.488 1 98.75 106 LEU A C 1
ATOM 885 O O . LEU A 1 106 ? -8.773 8.609 -1.695 1 98.75 106 LEU A O 1
ATOM 889 N N . TYR A 1 107 ? -8.539 9.961 0.077 1 98.75 107 TYR A N 1
ATOM 890 C CA . TYR A 1 107 ? -7.902 11.047 -0.653 1 98.75 107 TYR A CA 1
ATOM 891 C C . TYR A 1 107 ? -6.574 10.609 -1.253 1 98.75 107 TYR A C 1
ATOM 893 O O . TYR A 1 107 ? -6.301 10.867 -2.428 1 98.75 107 TYR A O 1
ATOM 901 N N . ILE A 1 108 ? -5.789 9.938 -0.459 1 98.88 108 ILE A N 1
ATOM 902 C CA . ILE A 1 108 ? -4.484 9.461 -0.895 1 98.88 108 ILE A CA 1
ATOM 903 C C . ILE A 1 108 ? -4.656 8.469 -2.045 1 98.88 108 ILE A C 1
ATOM 905 O O . ILE A 1 108 ? -4.059 8.633 -3.109 1 98.88 108 ILE A O 1
ATOM 909 N N . GLU A 1 109 ? -5.48 7.496 -1.877 1 98.75 109 GLU A N 1
ATOM 910 C CA . GLU A 1 109 ? -5.66 6.457 -2.885 1 98.75 109 GLU A CA 1
ATOM 911 C C . GLU A 1 109 ? -6.199 7.035 -4.188 1 98.75 109 GLU A C 1
ATOM 913 O O . GLU A 1 109 ? -5.812 6.602 -5.277 1 98.75 109 GLU A O 1
ATOM 918 N N . TYR A 1 110 ? -7.051 7.977 -4.074 1 98.06 110 TYR A N 1
ATOM 919 C CA . TYR A 1 110 ? -7.59 8.648 -5.25 1 98.06 110 TYR A CA 1
ATOM 920 C C . TYR A 1 110 ? -6.48 9.32 -6.055 1 98.06 110 TYR A C 1
ATOM 922 O O . TYR A 1 110 ? -6.41 9.164 -7.273 1 98.06 110 TYR A O 1
ATOM 930 N N . HIS A 1 111 ? -5.66 10.023 -5.398 1 98 111 HIS A N 1
ATOM 931 C CA . HIS A 1 111 ? -4.66 10.805 -6.113 1 98 111 HIS A CA 1
ATOM 932 C C . HIS A 1 111 ? -3.516 9.93 -6.605 1 98 111 HIS A C 1
ATOM 934 O O . HIS A 1 111 ? -2.91 10.211 -7.645 1 98 111 HIS A O 1
ATOM 940 N N . LEU A 1 112 ? -3.201 8.844 -5.875 1 98.38 112 LEU A N 1
ATOM 941 C CA . LEU A 1 112 ? -2.24 7.891 -6.418 1 98.38 112 LEU A CA 1
ATOM 942 C C . LEU A 1 112 ? -2.717 7.344 -7.758 1 98.38 112 LEU A C 1
ATOM 944 O O . LEU A 1 112 ? -1.949 7.289 -8.719 1 98.38 112 LEU A O 1
ATOM 948 N N . LYS A 1 113 ? -3.947 6.949 -7.777 1 97.44 113 LYS A N 1
ATOM 949 C CA . LYS A 1 113 ? -4.547 6.426 -9 1 97.44 113 LYS A CA 1
ATOM 950 C C . LYS A 1 113 ? -4.559 7.484 -10.102 1 97.44 113 LYS A C 1
ATOM 952 O O . LYS A 1 113 ? -4.25 7.184 -11.258 1 97.44 113 LYS A O 1
ATOM 957 N N . GLN A 1 114 ? -4.883 8.688 -9.766 1 96.62 114 GLN A N 1
ATOM 958 C CA . GLN A 1 114 ? -4.945 9.766 -10.742 1 96.62 114 GLN A CA 1
ATOM 959 C C . GLN A 1 114 ? -3.58 10.008 -11.383 1 96.62 114 GLN A C 1
ATOM 961 O O . GLN A 1 114 ? -3.475 10.164 -12.602 1 96.62 114 GLN A O 1
ATOM 966 N N . VAL A 1 115 ? -2.588 10.047 -10.578 1 96.25 115 VAL A N 1
ATOM 967 C CA . VAL A 1 115 ? -1.238 10.289 -11.078 1 96.25 115 VAL A CA 1
ATOM 968 C C . VAL A 1 115 ? -0.809 9.141 -11.984 1 96.25 115 VAL A C 1
ATOM 970 O O . VAL A 1 115 ? -0.208 9.359 -13.039 1 96.25 115 VAL A O 1
ATOM 973 N N . THR A 1 116 ? -1.084 7.941 -11.609 1 96 116 THR A N 1
ATOM 974 C CA . THR A 1 116 ? -0.673 6.754 -12.344 1 96 116 THR A CA 1
ATOM 975 C C . THR A 1 116 ? -1.419 6.656 -13.672 1 96 116 THR A C 1
ATOM 977 O O . THR A 1 116 ? -0.847 6.238 -14.68 1 96 116 THR A O 1
ATOM 980 N N . THR A 1 117 ? -2.674 7.078 -13.758 1 92.38 117 THR A N 1
ATOM 981 C CA . THR A 1 117 ? -3.477 6.918 -14.961 1 92.38 117 THR A CA 1
ATOM 982 C C . THR A 1 117 ? -3.32 8.125 -15.883 1 92.38 117 THR A C 1
ATOM 984 O O . THR A 1 117 ? -3.609 8.047 -17.078 1 92.38 117 THR A O 1
ATOM 987 N N . THR A 1 118 ? -3.133 9.375 -15.43 1 75.94 118 THR A N 1
ATOM 988 C CA . THR A 1 118 ? -3.014 10.578 -16.234 1 75.94 118 THR A CA 1
ATOM 989 C C . THR A 1 118 ? -1.727 10.555 -17.062 1 75.94 118 THR A C 1
ATOM 991 O O . THR A 1 118 ? -1.658 11.156 -18.141 1 75.94 118 THR A O 1
ATOM 994 N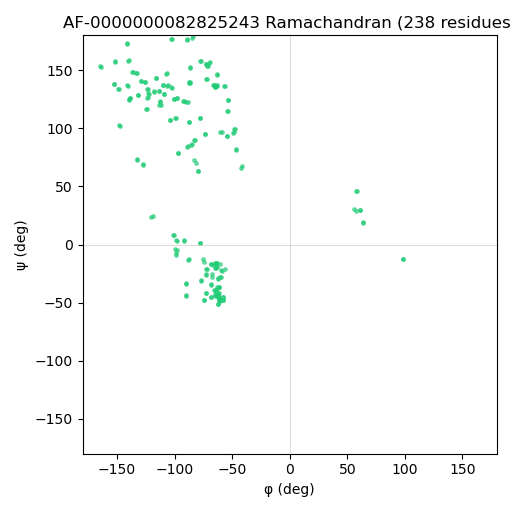 N . TRP A 1 119 ? -0.75 10.023 -16.812 1 53.09 119 TRP A N 1
ATOM 995 C CA . TRP A 1 119 ? 0.482 10.172 -17.578 1 53.09 119 TRP A CA 1
ATOM 996 C C . TRP A 1 119 ? 0.255 9.828 -19.047 1 53.09 119 TRP A C 1
ATOM 998 O O . TRP A 1 119 ? 1.192 9.859 -19.844 1 53.09 119 TRP A O 1
ATOM 1008 N N . TRP A 1 120 ? -0.631 9.164 -19.484 1 41.06 120 TRP A N 1
ATOM 1009 C CA . TRP A 1 120 ? -0.599 9.016 -20.938 1 41.06 120 TRP A CA 1
ATOM 1010 C C . TRP A 1 120 ? -0.861 10.352 -21.609 1 41.06 120 TRP A C 1
ATOM 1012 O O . TRP A 1 120 ? -0.808 10.453 -22.844 1 41.06 120 TRP A O 1
ATOM 1022 N N . LYS A 1 121 ? -1.419 11.391 -20.953 1 33.41 121 LYS A N 1
ATOM 1023 C CA . LYS A 1 121 ? -1.726 12.398 -21.969 1 33.41 121 LYS A CA 1
ATOM 1024 C C . LYS A 1 121 ? -0.508 13.266 -22.266 1 33.41 121 LYS A C 1
ATOM 1026 O O . LYS A 1 121 ? 0.331 13.492 -21.391 1 33.41 121 LYS A O 1
ATOM 1031 N N . MET B 1 1 ? -15.891 -14.742 -41.062 1 37.62 1 MET B N 1
ATOM 1032 C CA . MET B 1 1 ? -16.375 -15.031 -39.719 1 37.62 1 MET B CA 1
ATOM 1033 C C . MET B 1 1 ? -16.109 -13.859 -38.781 1 37.62 1 MET B C 1
ATOM 1035 O O . MET B 1 1 ? -14.977 -13.398 -38.656 1 37.62 1 MET B O 1
ATOM 1039 N N . GLU B 1 2 ? -17.172 -13.023 -38.594 1 37.47 2 GLU B N 1
ATOM 1040 C CA . GLU B 1 2 ? -17.031 -11.781 -37.844 1 37.47 2 GLU B CA 1
ATOM 1041 C C . GLU B 1 2 ? -16.578 -12.055 -36.406 1 37.47 2 GLU B C 1
ATOM 1043 O O . GLU B 1 2 ? -17.172 -12.891 -35.719 1 37.47 2 GLU B O 1
ATOM 1048 N N . ARG B 1 3 ? -15.273 -11.961 -36.094 1 29.53 3 ARG B N 1
ATOM 1049 C CA . ARG B 1 3 ? -14.797 -12.039 -34.719 1 29.53 3 ARG B CA 1
ATOM 1050 C C . ARG B 1 3 ? -15.633 -11.164 -33.812 1 29.53 3 ARG B C 1
ATOM 1052 O O . ARG B 1 3 ? -15.68 -9.945 -33.969 1 29.53 3 ARG B O 1
ATOM 1059 N N . LYS B 1 4 ? -16.75 -11.641 -33.406 1 45.28 4 LYS B N 1
ATOM 1060 C CA . LYS B 1 4 ? -17.594 -10.953 -32.438 1 45.28 4 LYS B CA 1
ATOM 1061 C C . LYS B 1 4 ? -16.781 -10.5 -31.234 1 45.28 4 LYS B C 1
ATOM 1063 O O . LYS B 1 4 ? -16.109 -11.305 -30.594 1 45.28 4 LYS B O 1
ATOM 1068 N N . HIS B 1 5 ? -16.375 -9.328 -31.219 1 44.53 5 HIS B N 1
ATOM 1069 C CA . HIS B 1 5 ? -15.797 -8.688 -30.047 1 44.53 5 HIS B CA 1
ATOM 1070 C C . HIS B 1 5 ? -16.562 -9.031 -28.781 1 44.53 5 HIS B C 1
ATOM 1072 O O . HIS B 1 5 ? -17.719 -8.609 -28.609 1 44.53 5 HIS B O 1
ATOM 1078 N N . ILE B 1 6 ? -16.484 -10.273 -28.391 1 50.59 6 ILE B N 1
ATOM 1079 C CA . ILE B 1 6 ? -17.125 -10.609 -27.125 1 50.59 6 ILE B CA 1
ATOM 1080 C C . ILE B 1 6 ? -16.734 -9.594 -26.047 1 50.59 6 ILE B C 1
ATOM 1082 O O . ILE B 1 6 ? -15.539 -9.406 -25.781 1 50.59 6 ILE B O 1
ATOM 1086 N N . LYS B 1 7 ? -17.656 -8.695 -25.859 1 53.38 7 LYS B N 1
ATOM 1087 C CA . LYS B 1 7 ? -17.469 -7.707 -24.797 1 53.38 7 LYS B CA 1
ATOM 1088 C C . LYS B 1 7 ? -17.203 -8.375 -23.453 1 53.38 7 LYS B C 1
ATOM 1090 O O . LYS B 1 7 ? -18.031 -9.141 -22.969 1 53.38 7 LYS B O 1
ATOM 1095 N N . LEU B 1 8 ? -15.938 -8.578 -23.062 1 61.62 8 LEU B N 1
ATOM 1096 C CA . LEU B 1 8 ? -15.586 -9.055 -21.734 1 61.62 8 LEU B CA 1
ATOM 1097 C C . LEU B 1 8 ? -16.203 -8.172 -20.656 1 61.62 8 LEU B C 1
ATOM 1099 O O . LEU B 1 8 ? -16.172 -6.941 -20.766 1 61.62 8 LEU B O 1
ATOM 1103 N N . ASP B 1 9 ?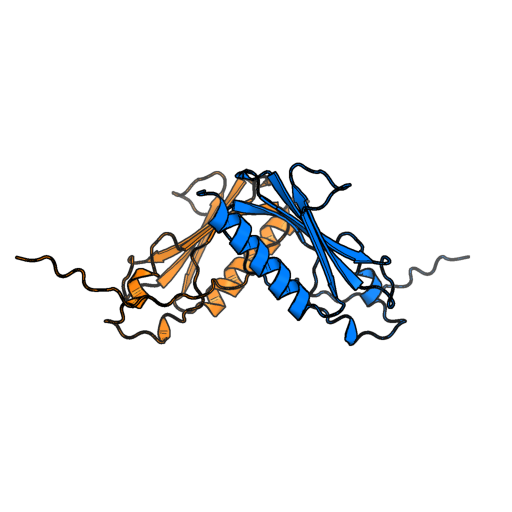 -17.109 -8.75 -19.875 1 69.81 9 ASP B N 1
ATOM 1104 C CA . ASP B 1 9 ? -17.656 -8.008 -18.75 1 69.81 9 ASP B CA 1
ATOM 1105 C C . ASP B 1 9 ? -16.719 -8.086 -17.531 1 69.81 9 ASP B C 1
ATOM 1107 O O . ASP B 1 9 ? -16.953 -8.875 -16.625 1 69.81 9 ASP B O 1
ATOM 1111 N N . VAL B 1 10 ? -15.625 -7.383 -17.641 1 69 10 VAL B N 1
ATOM 1112 C CA . VAL B 1 10 ? -14.664 -7.352 -16.547 1 69 10 VAL B CA 1
ATOM 1113 C C . VAL B 1 10 ? -14.984 -6.199 -15.602 1 69 10 VAL B C 1
ATOM 1115 O O . VAL B 1 10 ? -15.102 -5.051 -16.031 1 69 10 VAL B O 1
ATOM 1118 N N . PRO B 1 11 ? -15.195 -6.469 -14.398 1 67.75 11 PRO B N 1
ATOM 1119 C CA . PRO B 1 11 ? -15.5 -5.414 -13.438 1 67.75 11 PRO B CA 1
ATOM 1120 C C . PRO B 1 11 ? -14.328 -4.465 -13.203 1 67.75 11 PRO B C 1
ATOM 1122 O O . PRO B 1 11 ? -13.172 -4.883 -13.281 1 67.75 11 PRO B O 1
ATOM 1125 N N . LYS B 1 12 ? -14.703 -3.188 -13.156 1 77.25 12 LYS B N 1
ATOM 1126 C CA . LYS B 1 12 ? -13.719 -2.248 -12.633 1 77.25 12 LYS B CA 1
ATOM 1127 C C . LYS B 1 12 ? -13.586 -2.393 -11.117 1 77.25 12 LYS B C 1
ATOM 1129 O O . LYS B 1 12 ? -14.555 -2.225 -10.383 1 77.25 12 LYS B O 1
ATOM 1134 N N . ALA B 1 13 ? -12.602 -3.18 -10.727 1 85.69 13 ALA B N 1
ATOM 1135 C CA . ALA B 1 13 ? -12.383 -3.398 -9.297 1 85.69 13 ALA B CA 1
ATOM 1136 C C . ALA B 1 13 ? -11.141 -2.658 -8.805 1 85.69 13 ALA B C 1
ATOM 1138 O O . ALA B 1 13 ? -10.188 -2.475 -9.562 1 85.69 13 ALA B O 1
ATOM 1139 N N . ASN B 1 14 ? -11.289 -2.252 -7.555 1 95.69 14 ASN B N 1
ATOM 1140 C CA . ASN B 1 14 ? -10.102 -1.7 -6.906 1 95.69 14 ASN B CA 1
ATOM 1141 C C . ASN B 1 14 ? -9.062 -2.779 -6.629 1 95.69 14 ASN B C 1
ATOM 1143 O O . ASN B 1 14 ? -9.375 -3.971 -6.629 1 95.69 14 ASN B O 1
ATOM 1147 N N . ILE B 1 15 ? -7.863 -2.35 -6.516 1 98.56 15 ILE B N 1
ATOM 1148 C CA . ILE B 1 15 ? -6.836 -3.281 -6.07 1 98.56 15 ILE B CA 1
ATOM 1149 C C . ILE B 1 15 ? -6.938 -3.482 -4.562 1 98.56 15 ILE B C 1
ATOM 1151 O O . ILE B 1 15 ? -7.531 -2.662 -3.859 1 98.56 15 ILE B O 1
ATOM 1155 N N . HIS B 1 16 ? -6.391 -4.625 -4.098 1 98.75 16 HIS B N 1
ATOM 1156 C CA . HIS B 1 16 ? -6.332 -4.875 -2.66 1 98.75 16 HIS B CA 1
ATOM 1157 C C . HIS B 1 16 ? -5.453 -3.842 -1.96 1 98.75 16 HIS B C 1
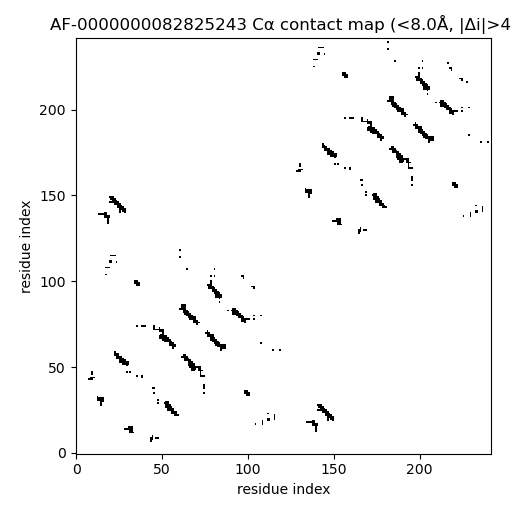ATOM 1159 O O . HIS B 1 16 ? -4.387 -3.482 -2.467 1 98.75 16 HIS B O 1
ATOM 1165 N N . PRO B 1 17 ? -5.883 -3.33 -0.801 1 98.75 17 PRO B N 1
ATOM 1166 C CA . PRO B 1 17 ? -4.977 -2.514 0.006 1 98.75 17 PRO B CA 1
ATOM 1167 C C . PRO B 1 17 ? -3.889 -3.338 0.689 1 98.75 17 PRO B C 1
ATOM 1169 O O . PRO B 1 17 ? -4.145 -4.461 1.131 1 98.75 17 PRO B O 1
ATOM 1172 N N . LEU B 1 18 ? -2.707 -2.777 0.763 1 98.88 18 LEU B N 1
ATOM 1173 C CA . LEU B 1 18 ? -1.576 -3.459 1.382 1 98.88 18 LEU B CA 1
ATOM 1174 C C . LEU B 1 18 ? -0.84 -2.531 2.342 1 98.88 18 LEU B C 1
ATOM 1176 O O . LEU B 1 18 ? -0.787 -1.319 2.121 1 98.88 18 LEU B O 1
ATOM 1180 N N . ARG B 1 19 ? -0.3 -3.098 3.361 1 98.81 19 ARG B N 1
ATOM 1181 C CA . ARG B 1 19 ? 0.632 -2.404 4.246 1 98.81 19 ARG B CA 1
ATOM 1182 C C . ARG B 1 19 ? 2.059 -2.486 3.709 1 98.81 19 ARG B C 1
ATOM 1184 O O . ARG B 1 19 ? 2.824 -3.369 4.102 1 98.81 19 ARG B O 1
ATOM 1191 N N . ILE B 1 20 ? 2.32 -1.538 2.832 1 98.88 20 ILE B N 1
ATOM 1192 C CA . ILE B 1 20 ? 3.648 -1.532 2.229 1 98.88 20 ILE B CA 1
ATOM 1193 C C . ILE B 1 20 ? 4.586 -0.648 3.047 1 98.88 20 ILE B C 1
ATOM 1195 O O . ILE B 1 20 ? 4.332 0.547 3.217 1 98.88 20 ILE B O 1
ATOM 1199 N N . THR B 1 21 ? 5.672 -1.184 3.498 1 98.56 21 THR B N 1
ATOM 1200 C CA . THR B 1 21 ? 6.59 -0.506 4.406 1 98.56 21 THR B CA 1
ATOM 1201 C C . THR B 1 21 ? 7.637 0.284 3.627 1 98.56 21 THR B C 1
ATOM 1203 O O . THR B 1 21 ? 7.668 0.239 2.396 1 98.56 21 THR B O 1
ATOM 1206 N N . GLN B 1 22 ? 8.422 0.94 4.398 1 98.31 22 GLN B N 1
ATOM 1207 C CA . GLN B 1 22 ? 9.43 1.857 3.887 1 98.31 22 GLN B CA 1
ATOM 1208 C C . GLN B 1 22 ? 10.383 1.145 2.932 1 98.31 22 GLN B C 1
ATOM 1210 O O . GLN B 1 22 ? 10.789 0.008 3.186 1 98.31 22 GLN B O 1
ATOM 1215 N N . GLY B 1 23 ? 10.68 1.829 1.806 1 98.38 23 GLY B N 1
ATOM 1216 C CA . GLY B 1 23 ? 11.75 1.378 0.931 1 98.38 23 GLY B CA 1
ATOM 1217 C C . GLY B 1 23 ? 11.25 0.585 -0.263 1 98.38 23 GLY B C 1
ATOM 1218 O O . GLY B 1 23 ? 11.992 0.373 -1.227 1 98.38 23 GLY B O 1
ATOM 1219 N N . TRP B 1 24 ? 10.047 0.184 -0.278 1 98.81 24 TRP B N 1
ATOM 1220 C CA . TRP B 1 24 ? 9.5 -0.627 -1.358 1 98.81 24 TRP B CA 1
ATOM 1221 C C . TRP B 1 24 ? 8.961 0.255 -2.48 1 98.81 24 TRP B C 1
ATOM 1223 O O . TRP B 1 24 ? 8.32 1.278 -2.223 1 98.81 24 TRP B O 1
ATOM 1233 N N . LYS B 1 25 ? 9.188 -0.153 -3.658 1 98.94 25 LYS B N 1
ATOM 1234 C CA . LYS B 1 25 ? 8.586 0.427 -4.859 1 98.94 25 LYS B CA 1
ATOM 1235 C C . LYS B 1 25 ? 7.582 -0.528 -5.488 1 98.94 25 LYS B C 1
ATOM 1237 O O . LYS B 1 25 ? 7.84 -1.729 -5.598 1 98.94 25 LYS B O 1
ATOM 1242 N N . VAL B 1 26 ? 6.457 0.06 -5.898 1 98.94 26 VAL B N 1
ATOM 1243 C CA . VAL B 1 26 ? 5.461 -0.705 -6.641 1 98.94 26 VAL B CA 1
ATOM 1244 C C . VAL B 1 26 ? 5.773 -0.659 -8.133 1 98.94 26 VAL B C 1
ATOM 1246 O O . VAL B 1 26 ? 5.516 0.348 -8.797 1 98.94 26 VAL B O 1
ATOM 1249 N N . ASN B 1 27 ? 6.27 -1.738 -8.656 1 98.75 27 ASN B N 1
ATOM 1250 C CA . ASN B 1 27 ? 6.551 -1.772 -10.094 1 98.75 27 ASN B CA 1
ATOM 1251 C C . ASN B 1 27 ? 5.27 -1.896 -10.914 1 98.75 27 ASN B C 1
ATOM 1253 O O . ASN B 1 27 ? 5.086 -1.171 -11.891 1 98.75 27 ASN B O 1
ATOM 1257 N N . TYR B 1 28 ? 4.457 -2.764 -10.547 1 98.44 28 TYR B N 1
ATOM 1258 C CA . TYR B 1 28 ? 3.086 -2.83 -11.047 1 98.44 28 TYR B CA 1
ATOM 1259 C C . TYR B 1 28 ? 2.16 -3.463 -10.008 1 98.44 28 TYR B C 1
ATOM 1261 O O . TYR B 1 28 ? 2.619 -4.145 -9.094 1 98.44 28 TYR B O 1
ATOM 1269 N N . ASN B 1 29 ? 0.887 -3.164 -10.148 1 98.69 29 ASN B N 1
ATOM 1270 C CA . ASN B 1 29 ? -0.119 -3.666 -9.219 1 98.69 29 ASN B CA 1
ATOM 1271 C C . ASN B 1 29 ? -1.46 -3.891 -9.906 1 98.69 29 ASN B C 1
ATOM 1273 O O . ASN B 1 29 ? -2.176 -2.934 -10.211 1 98.69 29 ASN B O 1
ATOM 1277 N N . HIS B 1 30 ? -1.734 -5.117 -10.18 1 98.06 30 HIS B N 1
ATOM 1278 C CA . HIS B 1 30 ? -3.002 -5.566 -10.742 1 98.06 30 HIS B CA 1
ATOM 1279 C C . HIS B 1 30 ? -3.693 -6.562 -9.82 1 98.06 30 HIS B C 1
ATOM 1281 O O . HIS B 1 30 ? -4.473 -7.402 -10.273 1 98.06 30 HIS B O 1
ATOM 1287 N N . PHE B 1 31 ? -3.348 -6.484 -8.562 1 98.75 31 PHE B N 1
ATOM 1288 C CA . PHE B 1 31 ? -3.885 -7.387 -7.551 1 98.75 31 PHE B CA 1
ATOM 1289 C C . PHE B 1 31 ? -5.258 -6.914 -7.082 1 98.75 31 PHE B C 1
ATOM 1291 O O . PHE B 1 31 ? -5.367 -6.234 -6.062 1 98.75 31 PHE B O 1
ATOM 1298 N N . VAL B 1 32 ? -6.293 -7.355 -7.73 1 98.06 32 VAL B N 1
ATOM 1299 C CA . VAL B 1 32 ? -7.633 -6.785 -7.625 1 98.06 32 VAL B CA 1
ATOM 1300 C C . VAL B 1 32 ? -8.375 -7.426 -6.453 1 98.06 32 VAL B C 1
ATOM 1302 O O . VAL B 1 32 ? -8.117 -8.578 -6.102 1 98.06 32 VAL B O 1
ATOM 1305 N N . GLU B 1 33 ? -9.289 -6.621 -5.926 1 97.75 33 GLU B N 1
ATOM 1306 C CA . GLU B 1 33 ? -10.102 -7.047 -4.793 1 97.75 33 GLU B CA 1
ATOM 1307 C C . GLU B 1 33 ? -11.25 -7.949 -5.246 1 97.75 33 GLU B C 1
ATOM 1309 O O . GLU B 1 33 ? -12.422 -7.617 -5.055 1 97.75 33 GLU B O 1
ATOM 1314 N N . ILE B 1 34 ? -10.961 -9.07 -5.789 1 97.56 34 ILE B N 1
ATOM 1315 C CA . ILE B 1 34 ? -11.898 -10.133 -6.145 1 97.56 34 ILE B CA 1
ATOM 1316 C C . ILE B 1 34 ? -11.484 -11.438 -5.461 1 97.56 34 ILE B C 1
ATOM 1318 O O . ILE B 1 34 ? -10.312 -11.812 -5.504 1 97.56 34 ILE B O 1
ATOM 1322 N N . ASP B 1 35 ? -12.367 -12.016 -4.777 1 98.06 35 ASP B N 1
ATOM 1323 C CA . ASP B 1 35 ? -12.109 -13.328 -4.188 1 98.06 35 ASP B CA 1
ATOM 1324 C C . ASP B 1 35 ? -12.234 -14.43 -5.23 1 98.06 35 ASP B C 1
ATOM 1326 O O . ASP B 1 35 ? -13.344 -14.75 -5.676 1 98.06 35 ASP B O 1
ATOM 1330 N N . PRO B 1 36 ? -11.133 -15.031 -5.621 1 98.06 36 PRO B N 1
ATOM 1331 C CA . PRO B 1 36 ? -11.211 -16.047 -6.676 1 98.06 36 PRO B CA 1
ATOM 1332 C C . PRO B 1 36 ? -12.031 -17.266 -6.262 1 98.06 36 PRO B C 1
ATOM 1334 O O . PRO B 1 36 ? -12.578 -17.969 -7.121 1 98.06 36 PRO B O 1
ATOM 1337 N N . ARG B 1 37 ? -12.25 -17.484 -5.059 1 98.19 37 ARG B N 1
ATOM 1338 C CA . ARG B 1 37 ? -12.977 -18.641 -4.559 1 98.19 37 ARG B CA 1
ATOM 1339 C C . ARG B 1 37 ? -14.469 -18.516 -4.805 1 98.19 37 ARG B C 1
ATOM 1341 O O . ARG B 1 37 ? -15.219 -19.484 -4.691 1 98.19 37 ARG B O 1
ATOM 1348 N N . THR B 1 38 ? -14.828 -17.344 -5.113 1 97.94 38 THR B N 1
ATOM 1349 C CA . THR B 1 38 ? -16.25 -17.094 -5.312 1 97.94 38 THR B CA 1
ATOM 1350 C C . THR B 1 38 ? -16.594 -17.125 -6.801 1 97.94 38 THR B C 1
ATOM 1352 O O . THR B 1 38 ? -17.766 -17.031 -7.168 1 97.94 38 THR B O 1
ATOM 1355 N N . LEU B 1 39 ? -15.609 -17.266 -7.652 1 97.31 39 LEU B N 1
ATOM 1356 C CA . LEU B 1 39 ? -15.836 -17.172 -9.094 1 97.31 39 LEU B CA 1
ATOM 1357 C C . LEU B 1 39 ? -16.234 -18.516 -9.672 1 97.31 39 LEU B C 1
ATOM 1359 O O . LEU B 1 39 ? -15.68 -19.547 -9.289 1 97.31 39 LEU B O 1
ATOM 1363 N N . GLU B 1 40 ? -17.188 -18.453 -10.562 1 97.31 40 GLU B N 1
ATOM 1364 C CA . GLU B 1 40 ? -17.484 -19.641 -11.352 1 97.31 40 GLU B CA 1
ATOM 1365 C C . GLU B 1 40 ? -16.391 -19.891 -12.391 1 97.31 40 GLU B C 1
ATOM 1367 O O . GLU B 1 40 ? -15.75 -18.953 -12.867 1 97.31 40 GLU B O 1
ATOM 1372 N N . PRO B 1 41 ? -16.25 -21.125 -12.82 1 97.12 41 PRO B N 1
ATOM 1373 C CA . PRO B 1 41 ? -15.172 -21.469 -13.758 1 97.12 41 PRO B CA 1
ATOM 1374 C C . PRO B 1 41 ? -15.273 -20.703 -15.07 1 97.12 41 PRO B C 1
ATOM 1376 O O . PRO B 1 41 ? -14.258 -20.422 -15.703 1 97.12 41 PRO B O 1
ATOM 1379 N N . ASN B 1 42 ? -16.469 -20.312 -15.469 1 95.5 42 ASN B N 1
ATOM 1380 C CA . ASN B 1 42 ? -16.641 -19.641 -16.75 1 95.5 42 ASN B CA 1
ATOM 1381 C C . ASN B 1 42 ? -16.766 -18.125 -16.578 1 95.5 42 ASN B C 1
ATOM 1383 O O . ASN B 1 42 ? -17.109 -17.406 -17.531 1 95.5 42 ASN B O 1
ATOM 1387 N N . ASP B 1 43 ? -16.547 -17.672 -15.414 1 95.94 43 ASP B N 1
ATOM 1388 C CA . ASP B 1 43 ? -16.625 -16.234 -15.141 1 95.94 43 ASP B CA 1
ATOM 1389 C C . ASP B 1 43 ? -15.547 -15.469 -15.898 1 95.94 43 ASP B C 1
ATOM 1391 O O . ASP B 1 43 ? -14.375 -15.859 -15.875 1 95.94 43 ASP B O 1
ATOM 1395 N N . ASP B 1 44 ? -15.844 -14.328 -16.547 1 95.19 44 ASP B N 1
ATOM 1396 C CA . ASP B 1 44 ? -14.906 -13.516 -17.312 1 95.19 44 ASP B CA 1
ATOM 1397 C C . ASP B 1 44 ? -13.875 -12.859 -16.391 1 95.19 44 ASP B C 1
ATOM 1399 O O . ASP B 1 44 ? -12.812 -12.438 -16.844 1 95.19 44 ASP B O 1
ATOM 1403 N N . SER B 1 45 ? -14.133 -12.805 -15.133 1 96.12 45 SER B N 1
ATOM 1404 C CA . SER B 1 45 ? -13.219 -12.164 -14.195 1 96.12 45 SER B CA 1
ATOM 1405 C C . SER B 1 45 ? -11.883 -12.906 -14.133 1 96.12 45 SER B C 1
ATOM 1407 O O . SER B 1 45 ? -10.883 -12.344 -13.688 1 96.12 45 SER B O 1
ATOM 1409 N N . TRP B 1 46 ? -11.844 -14.148 -14.539 1 97 46 TRP B N 1
ATOM 1410 C CA . TRP B 1 46 ? -10.594 -14.906 -14.531 1 97 46 TRP B CA 1
ATOM 1411 C C . TRP B 1 46 ? -9.547 -14.234 -15.406 1 97 46 TRP B C 1
ATOM 1413 O O . TRP B 1 46 ? -8.344 -14.422 -15.203 1 97 46 TRP B O 1
ATOM 1423 N N . PHE B 1 47 ? -9.938 -13.398 -16.359 1 96.62 47 PHE B N 1
ATOM 1424 C CA . PHE B 1 47 ? -9.016 -12.688 -17.234 1 96.62 47 PHE B CA 1
ATOM 1425 C C . PHE B 1 47 ? -8.156 -11.711 -16.422 1 96.62 47 PHE B C 1
ATOM 1427 O O . PHE B 1 47 ? -7.133 -11.234 -16.922 1 96.62 47 PHE B O 1
ATOM 1434 N N . LEU B 1 48 ? -8.57 -11.391 -15.211 1 97.38 48 LEU B N 1
ATOM 1435 C CA . LEU B 1 48 ? -7.82 -10.484 -14.352 1 97.38 48 LEU B CA 1
ATOM 1436 C C . LEU B 1 48 ? -6.785 -11.242 -13.531 1 97.38 48 LEU B C 1
ATOM 1438 O O . LEU B 1 48 ? -5.926 -10.633 -12.891 1 97.38 48 LEU B O 1
ATOM 1442 N N . PHE B 1 49 ? -6.844 -12.516 -13.477 1 98 49 PHE B N 1
ATOM 1443 C CA . PHE B 1 49 ? -5.941 -13.352 -12.688 1 98 49 PHE B CA 1
ATOM 1444 C C . PHE B 1 49 ? -4.809 -13.891 -13.547 1 98 49 PHE B C 1
ATOM 1446 O O . PHE B 1 49 ? -4.805 -15.07 -13.906 1 98 49 PHE B O 1
ATOM 1453 N N . THR B 1 50 ? -3.846 -13.039 -13.789 1 98.31 50 THR B N 1
ATOM 1454 C CA . THR B 1 50 ? -2.725 -13.359 -14.672 1 98.31 50 THR B CA 1
ATOM 1455 C C . THR B 1 50 ? -1.477 -13.688 -13.859 1 98.31 50 THR B C 1
ATOM 1457 O O . THR B 1 50 ? -1.493 -13.609 -12.625 1 98.31 50 THR B O 1
ATOM 1460 N N . ASP B 1 51 ? -0.442 -14.047 -14.5 1 97.94 51 ASP B N 1
ATOM 1461 C CA . ASP B 1 51 ? 0.821 -14.367 -13.844 1 97.94 51 ASP B CA 1
ATOM 1462 C C . ASP B 1 51 ? 1.572 -13.102 -13.438 1 97.94 51 ASP B C 1
ATOM 1464 O O . ASP B 1 51 ? 2.654 -13.18 -12.859 1 97.94 51 ASP B O 1
ATOM 1468 N N . SER B 1 52 ? 0.998 -11.93 -13.703 1 98.19 52 SER B N 1
ATOM 1469 C CA . SER B 1 52 ? 1.616 -10.641 -13.406 1 98.19 52 SER B CA 1
ATOM 1470 C C . SER B 1 52 ? 0.679 -9.758 -12.594 1 98.19 52 SER B C 1
ATOM 1472 O O . SER B 1 52 ? 0.291 -8.68 -13.047 1 98.19 52 SER B O 1
ATOM 1474 N N . LEU B 1 53 ? 0.471 -10.148 -11.414 1 98.81 53 LEU B N 1
ATOM 1475 C CA . LEU B 1 53 ? -0.527 -9.453 -10.602 1 98.81 53 LEU B CA 1
ATOM 1476 C C . LEU B 1 53 ? 0.108 -8.312 -9.82 1 98.81 53 LEU B C 1
ATOM 1478 O O . LEU B 1 53 ? -0.48 -7.238 -9.695 1 98.81 53 LEU B O 1
ATOM 1482 N N . LEU B 1 54 ? 1.289 -8.516 -9.203 1 98.94 54 LEU B N 1
ATOM 1483 C CA . LEU B 1 54 ? 1.965 -7.539 -8.352 1 98.94 54 LEU B CA 1
ATOM 1484 C C . LEU B 1 54 ? 3.473 -7.758 -8.367 1 98.94 54 LEU B C 1
ATOM 1486 O O . LEU B 1 54 ? 3.938 -8.898 -8.305 1 98.94 54 LEU B O 1
ATOM 1490 N N . GLN B 1 55 ? 4.203 -6.699 -8.438 1 98.94 55 GLN B N 1
ATOM 1491 C CA . GLN B 1 55 ? 5.637 -6.777 -8.188 1 98.94 55 GLN B CA 1
ATOM 1492 C C . GLN B 1 55 ? 6.113 -5.59 -7.352 1 98.94 55 GLN B C 1
ATOM 1494 O O . GLN B 1 55 ? 5.836 -4.438 -7.688 1 98.94 55 GLN B O 1
ATOM 1499 N N . LEU B 1 56 ? 6.758 -5.863 -6.277 1 98.94 56 LEU B N 1
ATOM 1500 C CA . LEU B 1 56 ? 7.383 -4.902 -5.379 1 98.94 56 LEU B CA 1
ATOM 1501 C C . LEU B 1 56 ? 8.891 -5.098 -5.34 1 98.94 56 LEU B C 1
ATOM 1503 O O . LEU B 1 56 ? 9.383 -6.23 -5.398 1 98.94 56 LEU B O 1
ATOM 1507 N N . TYR B 1 57 ? 9.594 -3.965 -5.25 1 98.81 57 TYR B N 1
ATOM 1508 C CA . TYR B 1 57 ? 11.047 -4.02 -5.246 1 98.81 57 TYR B CA 1
ATOM 1509 C C . TYR B 1 57 ? 11.625 -3.178 -4.113 1 98.81 57 TYR B C 1
ATOM 1511 O O . TYR B 1 57 ? 11.242 -2.02 -3.934 1 98.81 57 TYR B O 1
ATOM 1519 N N . HIS B 1 58 ? 12.461 -3.779 -3.377 1 98.5 58 HIS B N 1
ATOM 1520 C CA . HIS B 1 58 ? 13.227 -3.104 -2.336 1 98.5 58 HIS B CA 1
ATOM 1521 C C . HIS B 1 58 ? 14.664 -2.869 -2.777 1 98.5 58 HIS B C 1
ATOM 1523 O O . HIS B 1 58 ? 15.508 -3.762 -2.66 1 98.5 58 HIS B O 1
ATOM 1529 N N . GLU B 1 59 ? 15.039 -1.714 -3.07 1 96.56 59 GLU B N 1
ATOM 1530 C CA . GLU B 1 59 ? 16.297 -1.404 -3.727 1 96.56 59 GLU B CA 1
ATOM 1531 C C . GLU B 1 59 ? 17.484 -1.686 -2.803 1 96.56 59 GLU B C 1
ATOM 1533 O O . GLU B 1 59 ? 18.453 -2.338 -3.205 1 96.56 59 GLU B O 1
ATOM 1538 N N . GLN B 1 60 ? 17.375 -1.261 -1.58 1 96.56 60 GLN B N 1
ATOM 1539 C CA . GLN B 1 60 ? 18.5 -1.34 -0.659 1 96.56 60 GLN B CA 1
ATOM 1540 C C . GLN B 1 60 ? 18.938 -2.787 -0.438 1 96.56 60 GLN B C 1
ATOM 1542 O O . GLN B 1 60 ? 20.125 -3.078 -0.34 1 96.56 60 GLN B O 1
ATOM 1547 N N . SER B 1 61 ? 18.016 -3.691 -0.398 1 96.69 61 SER B N 1
ATOM 1548 C CA . SER B 1 61 ? 18.328 -5.09 -0.127 1 96.69 61 SER B CA 1
ATOM 1549 C C . SER B 1 61 ? 18.406 -5.902 -1.415 1 96.69 61 SER B C 1
ATOM 1551 O O . SER B 1 61 ? 18.781 -7.074 -1.397 1 96.69 61 SER B O 1
ATOM 1553 N N . SER B 1 62 ? 18.016 -5.297 -2.533 1 97.94 62 SER B N 1
ATOM 1554 C CA . SER B 1 62 ? 17.922 -5.988 -3.814 1 97.94 62 SER B CA 1
ATOM 1555 C C . SER B 1 62 ? 16.969 -7.18 -3.73 1 97.94 62 SER B C 1
ATOM 1557 O O . SER B 1 62 ? 17.312 -8.281 -4.168 1 97.94 62 SER B O 1
ATOM 1559 N N . ILE B 1 63 ? 15.836 -6.934 -3.133 1 98.44 63 ILE B N 1
ATOM 1560 C CA . ILE B 1 63 ? 14.828 -7.98 -2.986 1 98.44 63 ILE B CA 1
ATOM 1561 C C . ILE B 1 63 ? 13.594 -7.625 -3.812 1 98.44 63 ILE B C 1
ATOM 1563 O O . ILE B 1 63 ? 13.141 -6.48 -3.801 1 98.44 63 ILE B O 1
ATOM 1567 N N . THR B 1 64 ? 13.078 -8.602 -4.605 1 98.75 64 THR B N 1
ATOM 1568 C CA . THR B 1 64 ? 11.844 -8.492 -5.367 1 98.75 64 THR B CA 1
ATOM 1569 C C . THR B 1 64 ? 10.781 -9.438 -4.812 1 98.75 64 THR B C 1
ATOM 1571 O O . THR B 1 64 ? 11.055 -10.609 -4.562 1 98.75 64 THR B O 1
ATOM 1574 N N . LEU B 1 65 ? 9.648 -8.914 -4.434 1 98.88 65 LEU B N 1
ATOM 1575 C CA . LEU B 1 65 ? 8.469 -9.727 -4.184 1 98.88 65 LEU B CA 1
ATOM 1576 C C . LEU B 1 65 ? 7.547 -9.734 -5.395 1 98.88 65 LEU B C 1
ATOM 1578 O O . LEU B 1 65 ? 7.125 -8.672 -5.867 1 98.88 65 LEU B O 1
ATOM 1582 N N . ASP B 1 66 ? 7.203 -10.906 -5.871 1 98.88 66 ASP B N 1
ATOM 1583 C CA . ASP B 1 66 ? 6.391 -11.094 -7.066 1 98.88 66 ASP B CA 1
ATOM 1584 C C . ASP B 1 66 ? 5.156 -11.938 -6.762 1 98.88 66 ASP B C 1
ATOM 1586 O O . ASP B 1 66 ? 5.242 -12.938 -6.047 1 98.88 66 ASP B O 1
ATOM 1590 N N . LEU B 1 67 ? 4.027 -11.484 -7.238 1 98.94 67 LEU B N 1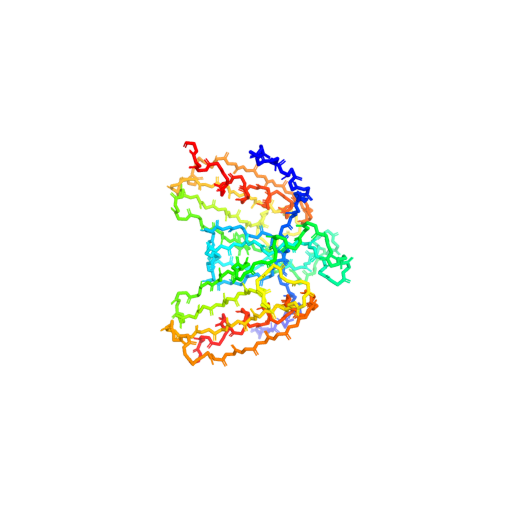
ATOM 1591 C CA . LEU B 1 67 ? 2.771 -12.211 -7.098 1 98.94 67 LEU B CA 1
ATOM 1592 C C . LEU B 1 67 ? 2.148 -12.484 -8.461 1 98.94 67 LEU B C 1
ATOM 1594 O O . LEU B 1 67 ? 2.006 -11.578 -9.281 1 98.94 67 LEU B O 1
ATOM 1598 N N . GLY B 1 68 ? 1.773 -13.695 -8.711 1 98.88 68 GLY B N 1
ATOM 1599 C CA . GLY B 1 68 ? 1.01 -14.094 -9.883 1 98.88 68 GLY B CA 1
ATOM 1600 C C . GLY B 1 68 ? -0.035 -15.156 -9.586 1 98.88 68 GLY B C 1
ATOM 1601 O O . GLY B 1 68 ? -0.159 -15.609 -8.445 1 98.88 68 GLY B O 1
ATOM 1602 N N . TRP B 1 69 ? -0.798 -15.406 -10.594 1 98.88 69 TRP B N 1
ATOM 1603 C CA . TRP B 1 69 ? -1.751 -16.516 -10.609 1 98.88 69 TRP B CA 1
ATOM 1604 C C . TRP B 1 69 ? -1.294 -17.609 -11.562 1 98.88 69 TRP B C 1
ATOM 1606 O O . TRP B 1 69 ? -0.996 -17.344 -12.734 1 98.88 69 TRP B O 1
ATOM 1616 N N . VAL B 1 70 ? -1.271 -18.875 -11.07 1 98.75 70 VAL B N 1
ATOM 1617 C CA . VAL B 1 70 ? -0.718 -19.984 -11.836 1 98.75 70 VAL B CA 1
ATOM 1618 C C . VAL B 1 70 ? -1.603 -21.219 -11.664 1 98.75 70 VAL B C 1
ATOM 1620 O O . VAL B 1 70 ? -1.785 -21.703 -10.547 1 98.75 70 VAL B O 1
ATOM 1623 N N . PRO B 1 71 ? -2.064 -21.766 -12.859 1 98.38 71 PRO B N 1
ATOM 1624 C CA . PRO B 1 71 ? -1.812 -21.344 -14.234 1 98.38 71 PRO B CA 1
ATOM 1625 C C . PRO B 1 71 ? -2.541 -20.047 -14.586 1 98.38 71 PRO B C 1
ATOM 1627 O O . PRO B 1 71 ? -3.586 -19.734 -14 1 98.38 71 PRO B O 1
ATOM 1630 N N . ASP B 1 72 ? -2.076 -19.297 -15.477 1 97.75 72 ASP B N 1
ATOM 1631 C CA . ASP B 1 72 ? -2.566 -18 -15.938 1 97.75 72 ASP B CA 1
ATOM 1632 C C . ASP B 1 72 ? -4.039 -18.078 -16.344 1 97.75 72 ASP B C 1
ATOM 1634 O O . ASP B 1 72 ? -4.434 -18.969 -17.094 1 97.75 72 ASP B O 1
ATOM 1638 N N . ILE B 1 73 ? -4.906 -17.219 -15.742 1 96.81 73 ILE B N 1
ATOM 1639 C CA . ILE B 1 73 ? -6.305 -16.984 -16.094 1 96.81 73 ILE B CA 1
ATOM 1640 C C . ILE B 1 73 ? -7.117 -18.25 -15.883 1 96.81 73 ILE B C 1
ATOM 1642 O O . ILE B 1 73 ? -8.141 -18.453 -16.547 1 96.81 73 ILE B O 1
ATOM 1646 N N . SER B 1 74 ? -6.602 -19.203 -15.102 1 97.94 74 SER B N 1
ATOM 1647 C CA . SER B 1 74 ? -7.262 -20.5 -14.945 1 97.94 74 SER B CA 1
ATOM 1648 C C . SER B 1 74 ? -8.016 -20.578 -13.617 1 97.94 74 SER B C 1
ATOM 1650 O O . SER B 1 74 ? -7.457 -20.266 -12.562 1 97.94 74 SER B O 1
ATOM 1652 N N . PRO B 1 75 ? -9.203 -21.062 -13.688 1 97.94 75 PRO B N 1
ATOM 1653 C CA . PRO B 1 75 ? -9.922 -21.312 -12.43 1 97.94 75 PRO B CA 1
ATOM 1654 C C . PRO B 1 75 ? -9.242 -22.359 -11.555 1 97.94 75 PRO B C 1
ATOM 1656 O O . PRO B 1 75 ? -9.562 -22.469 -10.367 1 97.94 75 PRO B O 1
ATOM 1659 N N . GLU B 1 76 ? -8.367 -23.109 -12.086 1 97.94 76 GLU B N 1
ATOM 1660 C CA . GLU B 1 76 ? -7.672 -24.141 -11.336 1 97.94 76 GLU B CA 1
ATOM 1661 C C . GLU B 1 76 ? -6.375 -23.609 -10.734 1 97.94 76 GLU B C 1
ATOM 1663 O O . GLU B 1 76 ? -5.633 -24.359 -10.086 1 97.94 76 GLU B O 1
ATOM 1668 N N . GLY B 1 77 ? -6.16 -22.344 -10.922 1 98.56 77 GLY B N 1
ATOM 1669 C CA . GLY B 1 77 ? -4.898 -21.766 -10.484 1 98.56 77 GLY B CA 1
ATOM 1670 C C . GLY B 1 77 ? -4.898 -21.359 -9.023 1 98.56 77 GLY B C 1
ATOM 1671 O O . GLY B 1 77 ? -5.883 -21.578 -8.312 1 98.56 77 GLY B O 1
ATOM 1672 N N . ASN B 1 78 ? -3.709 -20.859 -8.609 1 98.88 78 ASN B N 1
ATOM 1673 C CA . ASN B 1 78 ? -3.447 -20.281 -7.297 1 98.88 78 ASN B CA 1
ATOM 1674 C C . ASN B 1 78 ? -2.551 -19.047 -7.402 1 98.88 78 ASN B C 1
ATOM 1676 O O . ASN B 1 78 ? -1.814 -18.891 -8.375 1 98.88 78 ASN B O 1
ATOM 1680 N N . TYR B 1 79 ? -2.678 -18.266 -6.332 1 98.88 79 TYR B N 1
ATOM 1681 C CA . TYR B 1 79 ? -1.652 -17.25 -6.152 1 98.88 79 TYR B CA 1
ATOM 1682 C C . TYR B 1 79 ? -0.289 -17.875 -5.906 1 98.88 79 TYR B C 1
ATOM 1684 O O . TYR B 1 79 ? -0.181 -18.875 -5.188 1 98.88 79 TYR B O 1
ATOM 1692 N N . LEU B 1 80 ? 0.65 -17.344 -6.516 1 98.94 80 LEU B N 1
ATOM 1693 C CA . LEU B 1 80 ? 2.039 -17.703 -6.258 1 98.94 80 LEU B CA 1
ATOM 1694 C C . LEU B 1 80 ? 2.865 -16.469 -5.898 1 98.94 80 LEU B C 1
ATOM 1696 O O . LEU B 1 80 ? 2.967 -15.539 -6.695 1 98.94 80 LEU B O 1
ATOM 1700 N N . VAL B 1 81 ? 3.383 -16.469 -4.656 1 98.88 81 VAL B N 1
ATOM 1701 C CA . VAL B 1 81 ? 4.297 -15.43 -4.215 1 98.88 81 VAL B CA 1
ATOM 1702 C C . VAL B 1 81 ? 5.734 -15.938 -4.277 1 98.88 81 VAL B C 1
ATOM 1704 O O . VAL B 1 81 ? 6.047 -17 -3.738 1 98.88 81 VAL B O 1
ATOM 1707 N N . LEU B 1 82 ? 6.543 -15.18 -4.984 1 98.81 82 LEU B N 1
ATOM 1708 C CA . LEU B 1 82 ? 7.977 -15.445 -4.992 1 98.81 82 LEU B CA 1
ATOM 1709 C C . LEU B 1 82 ? 8.75 -14.258 -4.422 1 98.81 82 LEU B C 1
ATOM 1711 O O . LEU B 1 82 ? 8.438 -13.102 -4.734 1 98.81 82 LEU B O 1
ATOM 1715 N N . ILE B 1 83 ? 9.656 -14.484 -3.516 1 98.75 83 ILE B N 1
ATOM 1716 C CA . ILE B 1 83 ? 10.602 -13.492 -3.023 1 98.75 83 ILE B CA 1
ATOM 1717 C C . ILE B 1 83 ? 12.016 -13.859 -3.465 1 98.75 83 ILE B C 1
ATOM 1719 O O . ILE B 1 83 ? 12.508 -14.953 -3.156 1 98.75 83 ILE B O 1
ATOM 1723 N N . VAL B 1 84 ? 12.578 -12.945 -4.199 1 98.25 84 VAL B N 1
ATOM 1724 C CA . VAL B 1 84 ? 13.836 -13.219 -4.879 1 98.25 84 VAL B CA 1
ATOM 1725 C C . VAL B 1 84 ? 14.867 -12.156 -4.52 1 98.25 84 VAL B C 1
ATOM 1727 O O . VAL B 1 84 ? 14.539 -10.969 -4.426 1 98.25 84 VAL B O 1
ATOM 1730 N N . LYS B 1 85 ? 16.125 -12.586 -4.309 1 97.94 85 LYS B N 1
ATOM 1731 C CA . LYS B 1 85 ? 17.234 -11.664 -4.059 1 97.94 85 LYS B CA 1
ATOM 1732 C C . LYS B 1 85 ? 18.156 -11.562 -5.277 1 97.94 85 LYS B C 1
ATOM 1734 O O . LYS B 1 85 ? 18.469 -12.578 -5.902 1 97.94 85 LYS B O 1
ATOM 1739 N N . ASN B 1 86 ? 18.531 -10.398 -5.582 1 97.81 86 ASN B N 1
ATOM 1740 C CA . ASN B 1 86 ? 19.484 -10.141 -6.66 1 97.81 86 ASN B CA 1
ATOM 1741 C C . ASN B 1 86 ? 18.984 -10.695 -7.992 1 97.81 86 ASN B C 1
ATOM 1743 O O . ASN B 1 86 ? 19.781 -11.242 -8.773 1 97.81 86 ASN B O 1
ATOM 1747 N N . ASN B 1 87 ? 17.703 -10.742 -8.133 1 97 87 ASN B N 1
ATOM 1748 C CA . ASN B 1 87 ? 17.047 -11.18 -9.367 1 97 87 ASN B CA 1
ATOM 1749 C C . ASN B 1 87 ? 17.406 -12.625 -9.703 1 97 87 ASN B C 1
ATOM 1751 O O . ASN B 1 87 ? 17.5 -12.984 -10.875 1 97 87 ASN B O 1
ATOM 1755 N N . ASP B 1 88 ? 17.672 -13.406 -8.742 1 97.5 88 ASP B N 1
ATOM 1756 C CA . ASP B 1 88 ? 17.922 -14.828 -8.961 1 97.5 88 ASP B CA 1
ATOM 1757 C C . ASP B 1 88 ? 16.625 -15.633 -8.922 1 97.5 88 ASP B C 1
ATOM 1759 O O . ASP B 1 88 ? 16.328 -16.281 -7.918 1 97.5 88 ASP B O 1
ATOM 1763 N N . TRP B 1 89 ? 15.977 -15.703 -9.977 1 96.25 89 TRP B N 1
ATOM 1764 C CA . TRP B 1 89 ? 14.672 -16.344 -10.086 1 96.25 89 TRP B CA 1
ATOM 1765 C C . TRP B 1 89 ? 14.797 -17.859 -10 1 96.25 89 TRP B C 1
ATOM 1767 O O . TRP B 1 89 ? 13.82 -18.562 -9.734 1 96.25 89 TRP B O 1
ATOM 1777 N N . LYS B 1 90 ? 15.969 -18.422 -10.273 1 96.94 90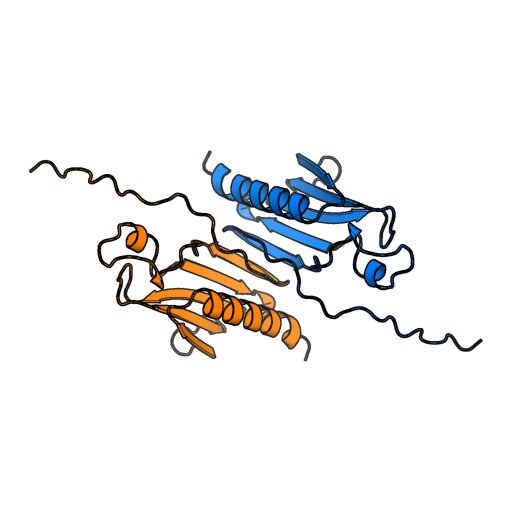 LYS B N 1
ATOM 1778 C CA . LYS B 1 90 ? 16.188 -19.859 -10.242 1 96.94 90 LYS B CA 1
ATOM 1779 C C . LYS B 1 90 ? 16.219 -20.375 -8.805 1 96.94 90 LYS B C 1
ATOM 1781 O O . LYS B 1 90 ? 15.961 -21.562 -8.562 1 96.94 90 LYS B O 1
ATOM 1786 N N . ASP B 1 91 ? 16.578 -19.469 -7.938 1 97 91 ASP B N 1
ATOM 1787 C CA . ASP B 1 91 ? 16.672 -19.844 -6.531 1 97 91 ASP B CA 1
ATOM 1788 C C . ASP B 1 91 ? 15.977 -18.812 -5.641 1 97 91 ASP B C 1
ATOM 1790 O O . ASP B 1 91 ? 16.641 -18.109 -4.871 1 97 91 ASP B O 1
ATOM 1794 N N . PRO B 1 92 ? 14.664 -18.797 -5.633 1 97.38 92 PRO B N 1
ATOM 1795 C CA . PRO B 1 92 ? 13.938 -17.875 -4.766 1 97.38 92 PRO B CA 1
ATOM 1796 C C . PRO B 1 92 ? 14.188 -18.125 -3.281 1 97.38 92 PRO B C 1
ATOM 1798 O O . PRO B 1 92 ? 14.336 -19.281 -2.871 1 97.38 92 PRO B O 1
ATOM 1801 N N . ILE B 1 93 ? 14.188 -17.031 -2.506 1 97.06 93 ILE B N 1
ATOM 1802 C CA . ILE B 1 93 ? 14.391 -17.109 -1.063 1 97.06 93 ILE B CA 1
ATOM 1803 C C . ILE B 1 93 ? 13.141 -17.688 -0.398 1 97.06 93 ILE B C 1
ATOM 1805 O O . ILE B 1 93 ? 13.242 -18.438 0.584 1 97.06 93 ILE B O 1
ATOM 1809 N N . LYS B 1 94 ? 12.047 -17.281 -0.835 1 97.88 94 LYS B N 1
ATOM 1810 C CA . LYS B 1 94 ? 10.766 -17.734 -0.31 1 97.88 94 LYS B CA 1
ATOM 1811 C C . LYS B 1 94 ? 9.773 -18.016 -1.438 1 97.88 94 LYS B C 1
ATOM 1813 O O . LYS B 1 94 ? 9.852 -17.391 -2.502 1 97.88 94 LYS B O 1
ATOM 1818 N N . GLU B 1 95 ? 8.906 -18.969 -1.195 1 98.31 95 GLU B N 1
ATOM 1819 C CA . GLU B 1 95 ? 7.789 -19.312 -2.074 1 98.31 95 GLU B CA 1
ATOM 1820 C C . GLU B 1 95 ? 6.539 -19.656 -1.271 1 98.31 95 GLU B C 1
ATOM 1822 O O . GLU B 1 95 ? 6.617 -20.328 -0.239 1 98.31 95 GLU B O 1
ATOM 1827 N N . PHE B 1 96 ? 5.398 -19.172 -1.702 1 98.75 96 PHE B N 1
ATOM 1828 C CA . PHE B 1 96 ? 4.133 -19.406 -1.016 1 98.75 96 PHE B CA 1
ATOM 1829 C C . PHE B 1 96 ? 2.979 -19.438 -2.008 1 98.75 96 PHE B C 1
ATOM 1831 O O . PHE B 1 96 ? 2.926 -18.625 -2.934 1 98.75 96 PHE B O 1
ATOM 1838 N N . SER B 1 97 ? 2.131 -20.344 -1.925 1 98.81 97 SER B N 1
ATOM 1839 C CA . SER B 1 97 ? 0.975 -20.469 -2.807 1 98.81 97 SER B CA 1
ATOM 1840 C C . SER B 1 97 ? -0.312 -20.641 -2.008 1 98.81 97 SER B C 1
ATOM 1842 O O . SER B 1 97 ? -0.326 -21.328 -0.985 1 98.81 97 SER B O 1
ATOM 1844 N N . SER B 1 98 ? -1.383 -20.016 -2.453 1 98.81 98 SER B N 1
ATOM 1845 C CA . SER B 1 98 ? -2.701 -20.141 -1.84 1 98.81 98 SER B CA 1
ATOM 1846 C C . SER B 1 98 ? -3.795 -19.625 -2.768 1 98.81 98 SER B C 1
ATOM 1848 O O . SER B 1 98 ? -3.541 -18.766 -3.623 1 98.81 98 SER B O 1
ATOM 1850 N N . ASP B 1 99 ? -4.934 -20.078 -2.65 1 98.25 99 ASP B N 1
ATOM 1851 C CA . ASP B 1 99 ? -6.055 -19.516 -3.393 1 98.25 99 ASP B CA 1
ATOM 1852 C C . ASP B 1 99 ? -6.859 -18.562 -2.523 1 98.25 99 ASP B C 1
ATOM 1854 O O . ASP B 1 99 ? -7.918 -18.078 -2.934 1 98.25 99 ASP B O 1
ATOM 1858 N N . ASP B 1 100 ? -6.453 -18.297 -1.323 1 98.69 100 ASP B N 1
ATOM 1859 C CA . ASP B 1 100 ? -7.062 -17.359 -0.381 1 98.69 100 ASP B CA 1
ATOM 1860 C C . ASP B 1 100 ? -6.324 -16.031 -0.373 1 98.69 100 ASP B C 1
ATOM 1862 O O . ASP B 1 100 ? -5.227 -15.922 0.177 1 98.69 100 ASP B O 1
ATOM 1866 N N . TYR B 1 101 ? -6.941 -15 -0.917 1 98.69 101 TYR B N 1
ATOM 1867 C CA . TYR B 1 101 ? -6.281 -13.711 -1.034 1 98.69 101 TYR B CA 1
ATOM 1868 C C . TYR B 1 101 ? -5.934 -13.148 0.339 1 98.69 101 TYR B C 1
ATOM 1870 O O . TYR B 1 101 ? -4.953 -12.414 0.488 1 98.69 101 TYR B O 1
ATOM 1878 N N . LYS B 1 102 ? -6.715 -13.492 1.333 1 98.81 102 LYS B N 1
ATOM 1879 C CA . LYS B 1 102 ? -6.438 -12.984 2.674 1 98.81 102 LYS B CA 1
ATOM 1880 C C . LYS B 1 102 ? -5.102 -13.508 3.195 1 98.81 102 LYS B C 1
ATOM 1882 O O . LYS B 1 102 ? -4.324 -12.766 3.795 1 98.81 102 LYS B O 1
ATOM 1887 N N . LYS B 1 103 ? -4.883 -14.773 2.98 1 98.81 103 LYS B N 1
ATOM 1888 C CA . LYS B 1 103 ? -3.615 -15.375 3.381 1 98.81 103 LYS B CA 1
ATOM 1889 C C . LYS B 1 103 ? -2.453 -14.781 2.586 1 98.81 103 LYS B C 1
ATOM 1891 O O . LYS B 1 103 ? -1.36 -14.594 3.123 1 98.81 103 LYS B O 1
ATOM 1896 N N . VAL B 1 104 ? -2.699 -14.562 1.344 1 98.88 104 VAL B N 1
ATOM 1897 C CA . VAL B 1 104 ? -1.681 -13.992 0.467 1 98.88 104 VAL B CA 1
ATOM 1898 C C . VAL B 1 104 ? -1.304 -12.594 0.951 1 98.88 104 VAL B C 1
ATOM 1900 O O . VAL B 1 104 ? -0.12 -12.266 1.053 1 98.88 104 VAL B O 1
ATOM 1903 N N . ILE B 1 105 ? -2.295 -11.781 1.313 1 98.94 105 ILE B N 1
ATOM 1904 C CA . ILE B 1 105 ? -2.053 -10.43 1.815 1 98.94 105 ILE B CA 1
ATOM 1905 C C . ILE B 1 105 ? -1.237 -10.5 3.104 1 98.94 105 ILE B C 1
ATOM 1907 O O . ILE B 1 105 ? -0.25 -9.773 3.258 1 98.94 105 ILE B O 1
ATOM 1911 N N . LEU B 1 106 ? -1.653 -11.352 3.979 1 98.75 106 LEU B N 1
ATOM 1912 C CA . LEU B 1 106 ? -0.932 -11.516 5.234 1 98.75 106 LEU B CA 1
ATOM 1913 C C . LEU B 1 106 ? 0.521 -11.898 4.984 1 98.75 106 LEU B C 1
ATOM 1915 O O . LEU B 1 106 ? 1.431 -11.367 5.621 1 98.75 106 LEU B O 1
ATOM 1919 N N . TYR B 1 107 ? 0.756 -12.844 4.086 1 98.75 107 TYR B N 1
ATOM 1920 C CA . TYR B 1 107 ? 2.096 -13.32 3.754 1 98.75 107 TYR B CA 1
ATOM 1921 C C . TYR B 1 107 ? 2.947 -12.195 3.182 1 98.75 107 TYR B C 1
ATOM 1923 O O . TYR B 1 107 ? 4.094 -12.008 3.59 1 98.75 107 TYR B O 1
ATOM 1931 N N . ILE B 1 108 ? 2.381 -11.461 2.277 1 98.88 108 ILE B N 1
ATOM 1932 C CA . ILE B 1 108 ? 3.078 -10.352 1.637 1 98.88 108 ILE B CA 1
ATOM 1933 C C . ILE B 1 108 ? 3.445 -9.297 2.682 1 98.88 108 ILE B C 1
ATOM 1935 O O . ILE B 1 108 ? 4.609 -8.906 2.799 1 98.88 108 ILE B O 1
ATOM 1939 N N . GLU B 1 109 ? 2.52 -8.875 3.465 1 98.75 109 GLU B N 1
ATOM 1940 C CA . GLU B 1 109 ? 2.75 -7.816 4.441 1 98.75 109 GLU B CA 1
ATOM 1941 C C . GLU B 1 109 ? 3.783 -8.242 5.48 1 98.75 109 GLU B C 1
ATOM 1943 O O . GLU B 1 109 ? 4.602 -7.43 5.922 1 98.75 109 GLU B O 1
ATOM 1948 N N . TYR B 1 110 ? 3.756 -9.461 5.84 1 98.06 110 TYR B N 1
ATOM 1949 C CA . TYR B 1 110 ? 4.734 -10 6.777 1 98.06 110 TYR B CA 1
ATOM 1950 C C . TYR B 1 110 ? 6.148 -9.875 6.223 1 98.06 110 TYR B C 1
ATOM 1952 O O . TYR B 1 110 ? 7.055 -9.406 6.918 1 98.06 110 TYR B O 1
ATOM 1960 N N . HIS B 1 111 ? 6.305 -10.273 5.039 1 97.94 111 HIS B N 1
ATOM 1961 C CA . HIS B 1 111 ? 7.656 -10.32 4.488 1 97.94 111 HIS B CA 1
ATOM 1962 C C . HIS B 1 111 ? 8.148 -8.93 4.105 1 97.94 111 HIS B C 1
ATOM 1964 O O . HIS B 1 111 ? 9.344 -8.648 4.172 1 97.94 111 HIS B O 1
ATOM 1970 N N . LEU B 1 112 ? 7.23 -8.023 3.693 1 98.38 112 LEU B N 1
ATOM 1971 C CA . LEU B 1 112 ? 7.648 -6.641 3.498 1 98.38 112 LEU B CA 1
ATOM 1972 C C . LEU B 1 112 ? 8.234 -6.062 4.781 1 98.38 112 LEU B C 1
ATOM 1974 O O . LEU B 1 112 ? 9.297 -5.438 4.762 1 98.38 112 LEU B O 1
ATOM 1978 N N . LYS B 1 113 ? 7.527 -6.277 5.844 1 97.44 113 LYS B N 1
ATOM 1979 C CA . LYS B 1 113 ? 7.973 -5.801 7.148 1 97.44 113 LYS B CA 1
ATOM 1980 C C . LYS B 1 113 ? 9.297 -6.445 7.543 1 97.44 113 LYS B C 1
ATOM 1982 O O . LYS B 1 113 ? 10.195 -5.77 8.055 1 97.44 113 LYS B O 1
ATOM 1987 N N . GLN B 1 114 ? 9.43 -7.715 7.297 1 96.56 114 GLN B N 1
ATOM 1988 C CA . GLN B 1 114 ? 10.648 -8.43 7.652 1 96.56 114 GLN B CA 1
ATOM 1989 C C . GLN B 1 114 ? 11.859 -7.871 6.906 1 96.56 114 GLN B C 1
ATOM 1991 O O . GLN B 1 114 ? 12.922 -7.664 7.496 1 96.56 114 GLN B O 1
ATOM 1996 N N . VAL B 1 115 ? 11.695 -7.648 5.664 1 96.31 115 VAL B N 1
ATOM 1997 C CA . VAL B 1 115 ? 12.789 -7.125 4.848 1 96.31 115 VAL B CA 1
ATOM 1998 C C . VAL B 1 115 ? 13.156 -5.723 5.324 1 96.31 115 VAL B C 1
ATOM 2000 O O . VAL B 1 115 ? 14.344 -5.383 5.414 1 96.31 115 VAL B O 1
ATOM 2003 N N . THR B 1 116 ? 12.203 -4.898 5.617 1 96.06 116 THR B N 1
ATOM 2004 C CA . THR B 1 116 ? 12.414 -3.512 6.02 1 96.06 116 THR B CA 1
ATOM 2005 C C . THR B 1 116 ? 13.07 -3.441 7.395 1 96.06 116 THR B C 1
ATOM 2007 O O . THR B 1 116 ? 13.914 -2.58 7.645 1 96.06 116 THR B O 1
ATOM 2010 N N . THR B 1 117 ? 12.766 -4.336 8.312 1 92.5 117 THR B N 1
ATOM 2011 C CA . THR B 1 117 ? 13.266 -4.266 9.68 1 92.5 117 THR B CA 1
ATOM 2012 C C . THR B 1 117 ? 14.594 -5.016 9.805 1 92.5 117 THR B C 1
ATOM 2014 O O . THR B 1 117 ? 15.352 -4.785 10.75 1 92.5 117 THR B O 1
ATOM 2017 N N . THR B 1 118 ? 14.875 -6.105 9.078 1 76.19 118 THR B N 1
ATOM 2018 C CA . THR B 1 118 ? 16.109 -6.883 9.172 1 76.19 118 THR B CA 1
ATOM 2019 C C . THR B 1 118 ? 17.297 -6.066 8.672 1 76.19 118 THR B C 1
ATOM 2021 O O . THR B 1 118 ? 18.438 -6.281 9.109 1 76.19 118 THR B O 1
ATOM 2024 N N . TRP B 1 119 ? 17.281 -5.176 7.914 1 52.5 119 TRP B N 1
ATOM 2025 C CA . TRP B 1 119 ? 18.484 -4.547 7.383 1 52.5 119 TRP B CA 1
ATOM 2026 C C . TRP B 1 119 ? 19.328 -3.947 8.5 1 52.5 119 TRP B C 1
ATOM 2028 O O . TRP B 1 119 ? 20.328 -3.279 8.242 1 52.5 119 TRP B O 1
ATOM 2038 N N . TRP B 1 120 ? 19 -3.711 9.586 1 40.62 120 TRP B N 1
ATOM 2039 C CA . TRP B 1 120 ? 20.062 -3.158 10.422 1 40.62 120 TRP B CA 1
ATOM 2040 C C . TRP B 1 120 ? 21.172 -4.184 10.656 1 40.62 120 TRP B C 1
ATOM 2042 O O . TRP B 1 120 ? 22.281 -3.824 11.031 1 40.62 120 TRP B O 1
ATOM 2052 N N . LYS B 1 121 ? 20.938 -5.496 10.867 1 32.66 121 LYS B N 1
ATOM 2053 C CA . LYS B 1 121 ? 22.031 -6.098 11.609 1 32.66 121 LYS B CA 1
ATOM 2054 C C . LYS B 1 121 ? 23.188 -6.453 10.688 1 32.66 121 LYS B C 1
ATOM 2056 O O . LYS B 1 121 ? 22.984 -6.734 9.5 1 32.66 121 LYS B O 1
#